Protein AF-A0ABD0VI78-F1 (afdb_monomer_lite)

Secondary structure (DSSP, 8-state):
---SHHHHHHHTTS-TTSHHHHHHHHHHHHHHHTT-HHHHHHHHHHHHHHHTTTT-HHHHHHHHHHHHHHHHHTT-HHHHHHHHHHHHHS-TTSS-HHHHHHHHTT-----TT--HHHHHHHHHHHHHHHHHS------BTTTB-TTSPBPHHHHHHHHHHHHHHHHHHHHHHHHHTSPPPEEEEETTTEEEEE-SSSEEEEEE-HHHHHHHS---EEEEEE-GGGTTSTTEEPPTT--TT-SEEE-

Structure (mmCIF, N/CA/C/O backbone):
data_AF-A0ABD0VI78-F1
#
_entry.id   AF-A0ABD0VI78-F1
#
loop_
_atom_site.group_PDB
_atom_site.id
_atom_site.type_symbol
_atom_site.label_atom_id
_atom_site.label_alt_id
_atom_site.label_comp_id
_atom_site.label_asym_id
_atom_site.label_entity_id
_atom_site.label_seq_id
_atom_site.pdbx_PDB_ins_code
_atom_site.Cartn_x
_atom_site.Cartn_y
_atom_site.Cartn_z
_atom_site.occupancy
_atom_site.B_iso_or_equiv
_atom_site.auth_seq_id
_atom_site.auth_comp_id
_atom_site.auth_asym_id
_atom_site.auth_atom_id
_atom_site.pdbx_PDB_model_num
ATOM 1 N N . MET A 1 1 ? 31.506 30.808 -16.338 1.00 35.75 1 MET A N 1
ATOM 2 C CA . MET A 1 1 ? 30.096 30.484 -16.042 1.00 35.75 1 MET A CA 1
ATOM 3 C C . MET A 1 1 ? 29.467 30.027 -17.357 1.00 35.75 1 MET A C 1
ATOM 5 O O . MET A 1 1 ? 28.905 30.838 -18.074 1.00 35.75 1 MET A O 1
ATOM 9 N N . GLU A 1 2 ? 29.681 28.761 -17.732 1.00 34.34 2 GLU A N 1
ATOM 10 C CA . GLU A 1 2 ? 29.154 28.133 -18.963 1.00 34.34 2 GLU A CA 1
ATOM 11 C C . GLU A 1 2 ? 27.686 27.721 -18.766 1.00 34.34 2 GLU A C 1
ATOM 13 O O . GLU A 1 2 ? 27.347 26.545 -18.746 1.00 34.34 2 GLU A O 1
ATOM 18 N N . LEU A 1 3 ? 26.818 28.697 -18.510 1.00 45.72 3 LEU A N 1
ATOM 19 C CA . LEU A 1 3 ? 25.402 28.478 -18.185 1.00 45.72 3 LEU A CA 1
ATOM 20 C C . LEU A 1 3 ? 24.455 28.954 -19.298 1.00 45.72 3 LEU A C 1
ATOM 22 O O . LEU A 1 3 ? 23.293 29.209 -19.031 1.00 45.72 3 LEU A O 1
ATOM 26 N N . MET A 1 4 ? 24.936 29.151 -20.530 1.00 45.09 4 MET A N 1
ATOM 27 C CA . MET A 1 4 ? 24.161 29.910 -21.528 1.00 45.09 4 MET A CA 1
ATOM 28 C C . MET A 1 4 ? 23.959 29.247 -22.892 1.00 45.09 4 MET A C 1
ATOM 30 O O . MET A 1 4 ? 22.988 29.603 -23.546 1.00 45.09 4 MET A O 1
ATOM 34 N N . ASN A 1 5 ? 24.772 28.284 -23.338 1.00 45.50 5 ASN A N 1
ATOM 35 C CA . ASN A 1 5 ? 24.610 27.792 -24.717 1.00 45.50 5 ASN A CA 1
ATOM 36 C C . ASN A 1 5 ? 23.491 26.745 -24.850 1.00 45.50 5 ASN A C 1
ATOM 38 O O . ASN A 1 5 ? 22.569 26.949 -25.632 1.00 45.50 5 ASN A O 1
ATOM 42 N N . GLY A 1 6 ? 23.486 25.692 -24.024 1.00 44.59 6 GLY A N 1
ATOM 43 C CA . GLY A 1 6 ? 22.439 24.656 -24.091 1.00 44.59 6 GLY A CA 1
ATOM 44 C C . GLY A 1 6 ? 21.051 25.141 -23.648 1.00 44.59 6 GLY A C 1
ATOM 45 O O . GLY A 1 6 ? 20.038 24.725 -24.217 1.00 44.59 6 GLY A O 1
ATOM 46 N N . ALA A 1 7 ? 21.008 26.063 -22.675 1.00 45.00 7 ALA A N 1
ATOM 47 C CA . ALA A 1 7 ? 19.791 26.725 -22.206 1.00 45.00 7 ALA A CA 1
ATOM 48 C C . ALA A 1 7 ? 19.142 27.531 -23.325 1.00 45.00 7 ALA A C 1
ATOM 50 O O . ALA A 1 7 ? 17.973 27.334 -23.632 1.00 45.00 7 ALA A O 1
ATOM 51 N N . ALA A 1 8 ? 19.917 28.425 -23.948 1.00 45.03 8 ALA A N 1
ATOM 52 C CA . ALA A 1 8 ? 19.424 29.343 -24.962 1.00 45.03 8 ALA A CA 1
ATOM 53 C C . ALA A 1 8 ? 18.984 28.602 -26.230 1.00 45.03 8 ALA A C 1
ATOM 55 O O . ALA A 1 8 ? 17.942 28.931 -26.796 1.00 45.03 8 ALA A O 1
ATOM 56 N N . GLU A 1 9 ? 19.721 27.565 -26.640 1.00 46.88 9 GLU A N 1
ATOM 57 C CA . GLU A 1 9 ? 19.388 26.761 -27.822 1.00 46.88 9 GLU A CA 1
ATOM 58 C C . GLU A 1 9 ? 18.057 26.007 -27.661 1.00 46.88 9 GLU A C 1
ATOM 60 O O . GLU A 1 9 ? 17.249 25.979 -28.592 1.00 46.88 9 GLU A O 1
ATOM 65 N N . ASN A 1 10 ? 17.768 25.477 -26.465 1.00 47.19 10 ASN A N 1
ATOM 66 C CA . ASN A 1 10 ? 16.511 24.774 -26.181 1.00 47.19 10 ASN A CA 1
ATOM 67 C C . ASN A 1 10 ? 15.362 25.705 -25.760 1.00 47.19 10 ASN A C 1
ATOM 69 O O . ASN A 1 10 ? 14.193 25.390 -25.996 1.00 47.19 10 ASN A O 1
ATOM 73 N N . TYR A 1 11 ? 15.669 26.869 -25.178 1.00 47.94 11 TYR A N 1
ATOM 74 C CA . TYR A 1 11 ? 14.687 27.869 -24.745 1.00 47.94 11 TYR A CA 1
ATOM 75 C C . TYR A 1 11 ? 13.808 28.331 -25.913 1.00 47.94 11 TYR A C 1
ATOM 77 O O . TYR A 1 11 ? 12.585 28.372 -25.791 1.00 47.94 11 TYR A O 1
ATOM 85 N N . HIS A 1 12 ? 14.413 28.589 -27.077 1.00 46.72 12 HIS A N 1
ATOM 86 C CA . HIS A 1 12 ? 13.703 29.078 -28.262 1.00 46.72 12 HIS A CA 1
ATOM 87 C C . HIS A 1 12 ? 12.823 28.028 -28.957 1.00 46.72 12 HIS A C 1
ATOM 89 O O . HIS A 1 12 ? 11.900 28.396 -29.683 1.00 46.72 12 HIS A O 1
ATOM 95 N N . GLN A 1 13 ? 13.068 26.736 -28.726 1.00 48.28 13 GLN A N 1
ATOM 96 C CA . GLN A 1 13 ? 12.269 25.642 -29.293 1.00 48.28 13 GLN A CA 1
ATOM 97 C C . GLN A 1 13 ? 11.158 25.154 -28.348 1.00 48.28 13 GLN A C 1
ATOM 99 O O . GLN A 1 13 ? 10.304 24.355 -28.742 1.00 48.28 13 GLN A O 1
ATOM 104 N N . SER A 1 14 ? 11.132 25.635 -27.101 1.00 49.81 14 SER A N 1
ATOM 105 C CA . SER A 1 14 ? 10.185 25.176 -26.088 1.00 49.81 14 SER A CA 1
ATOM 106 C C . SER A 1 14 ? 8.881 25.986 -26.120 1.00 49.81 14 SER A C 1
ATOM 108 O O . SER A 1 14 ? 8.869 27.215 -26.077 1.00 49.81 14 SER A O 1
ATOM 110 N N . TRP A 1 15 ? 7.736 25.303 -26.194 1.00 48.09 15 TRP A N 1
ATOM 111 C CA . TRP A 1 15 ? 6.427 25.949 -26.074 1.00 48.09 15 TRP A CA 1
ATOM 112 C C . TRP A 1 15 ? 6.267 26.514 -24.652 1.00 48.09 15 TRP A C 1
ATOM 114 O O . TRP A 1 15 ? 6.567 25.821 -23.687 1.00 48.09 15 TRP A O 1
ATOM 124 N N . TRP A 1 16 ? 5.749 27.739 -24.530 1.00 46.47 16 TRP A N 1
ATOM 125 C CA . TRP A 1 16 ? 5.529 28.603 -23.350 1.00 46.47 16 TRP A CA 1
ATOM 126 C C . TRP A 1 16 ? 5.324 27.934 -21.971 1.00 46.47 16 TRP A C 1
ATOM 128 O O . TRP A 1 16 ? 5.701 28.515 -20.956 1.00 46.47 16 TRP A O 1
ATOM 138 N N . LYS A 1 17 ? 4.775 26.714 -21.912 1.00 51.66 17 LYS A N 1
ATOM 139 C CA . LYS A 1 17 ? 4.623 25.889 -20.699 1.00 51.66 17 LYS A CA 1
ATOM 140 C C . LYS A 1 17 ? 5.923 25.221 -20.197 1.00 51.66 17 LYS A C 1
ATOM 142 O O . LYS A 1 17 ? 5.896 24.627 -19.126 1.00 51.66 17 LYS A O 1
ATOM 147 N N . ARG A 1 18 ? 7.039 25.293 -20.937 1.00 57.44 18 ARG A N 1
ATOM 148 C CA . ARG A 1 18 ? 8.260 24.488 -20.699 1.00 57.44 18 ARG A CA 1
ATOM 149 C C . ARG A 1 18 ? 9.473 25.264 -20.164 1.00 57.44 18 ARG A C 1
ATOM 151 O O . ARG A 1 18 ? 10.417 24.643 -19.685 1.00 57.44 18 ARG A O 1
ATOM 158 N N . HIS A 1 19 ? 9.417 26.599 -20.126 1.00 57.84 19 HIS A N 1
ATOM 159 C CA . HIS A 1 19 ? 10.511 27.449 -19.624 1.00 57.84 19 HIS A CA 1
ATOM 160 C C . HIS A 1 19 ? 10.894 27.171 -18.164 1.00 57.84 19 HIS A C 1
ATOM 162 O O . HIS A 1 19 ? 12.073 27.157 -17.825 1.00 57.84 19 HIS A O 1
ATOM 168 N N . GLY A 1 20 ? 9.906 26.910 -17.301 1.00 60.78 20 GLY A N 1
ATOM 169 C CA . GLY A 1 20 ? 10.164 26.591 -15.894 1.00 60.78 20 GLY A CA 1
ATOM 170 C C . GLY A 1 20 ? 10.985 25.314 -15.708 1.00 60.78 20 GLY A C 1
ATOM 171 O O . GLY A 1 20 ? 11.711 25.203 -14.732 1.00 60.78 20 GLY A O 1
ATOM 172 N N . VAL A 1 21 ? 10.921 24.383 -16.663 1.00 62.00 21 VAL A N 1
ATOM 173 C CA . VAL A 1 21 ? 11.526 23.053 -16.534 1.00 62.00 21 VAL A CA 1
ATOM 174 C C . VAL A 1 21 ? 12.980 23.030 -16.986 1.00 62.00 21 VAL A C 1
ATOM 176 O O . VAL A 1 21 ? 13.790 22.345 -16.370 1.00 62.00 21 VAL A O 1
ATOM 179 N N . VAL A 1 22 ? 13.326 23.815 -18.013 1.00 64.88 22 VAL A N 1
ATOM 180 C CA . VAL A 1 22 ? 14.733 24.080 -18.362 1.00 64.88 22 VAL A CA 1
ATOM 181 C C . VAL A 1 22 ? 15.432 24.708 -17.155 1.00 64.88 22 VAL A C 1
ATOM 183 O O . VAL A 1 22 ? 16.481 24.233 -16.736 1.00 64.88 22 VAL A O 1
ATOM 186 N N . LEU A 1 23 ? 14.778 25.682 -16.512 1.00 69.25 23 LEU A N 1
ATOM 187 C CA . LEU A 1 23 ? 15.283 26.307 -15.289 1.00 69.25 23 LEU A CA 1
ATOM 188 C C . LEU A 1 23 ? 15.416 25.306 -14.130 1.00 69.25 23 LEU A C 1
ATOM 190 O O . LEU A 1 23 ? 16.455 25.285 -13.480 1.00 69.25 23 LEU A O 1
ATOM 194 N N . ASP A 1 24 ? 14.415 24.456 -13.874 1.00 75.19 24 ASP A N 1
ATOM 195 C CA . ASP A 1 24 ? 14.506 23.429 -12.822 1.00 75.19 24 ASP A CA 1
ATOM 196 C C . ASP A 1 24 ? 15.651 22.427 -13.096 1.00 75.19 24 ASP A C 1
ATOM 198 O O . ASP A 1 24 ? 16.373 22.042 -12.175 1.00 75.19 24 ASP A O 1
ATOM 202 N N . GLY A 1 25 ? 15.860 22.028 -14.356 1.00 72.88 25 GLY A N 1
ATOM 203 C CA . GLY A 1 25 ? 16.971 21.158 -14.754 1.00 72.88 25 GLY A CA 1
ATOM 204 C C . GLY A 1 25 ? 18.339 21.796 -14.500 1.00 72.88 25 GLY A C 1
ATOM 205 O O . GLY A 1 25 ? 19.229 21.166 -13.930 1.00 72.88 25 GLY A O 1
ATOM 206 N N . GLU A 1 26 ? 18.498 23.073 -14.834 1.00 73.69 26 GLU A N 1
ATOM 207 C CA . GLU A 1 26 ? 19.744 23.812 -14.610 1.00 73.69 26 GLU A CA 1
ATOM 208 C C . GLU A 1 26 ? 20.013 24.108 -13.138 1.00 73.69 26 GLU A C 1
ATOM 210 O O . GLU A 1 26 ? 21.148 23.974 -12.673 1.00 73.69 26 GLU A O 1
ATOM 215 N N . ILE A 1 27 ? 18.967 24.464 -12.386 1.00 78.62 27 ILE A N 1
ATOM 216 C CA . ILE A 1 27 ? 19.039 24.602 -10.930 1.00 78.62 27 ILE A CA 1
ATOM 217 C C . ILE A 1 27 ? 19.523 23.283 -10.333 1.00 78.62 27 ILE A C 1
ATOM 219 O O . ILE A 1 27 ? 20.437 23.296 -9.509 1.00 78.62 27 ILE A O 1
ATOM 223 N N . GLY A 1 28 ? 18.974 22.153 -10.788 1.00 79.62 28 GLY A N 1
ATOM 224 C CA . GLY A 1 28 ? 19.442 20.823 -10.410 1.00 79.62 28 GLY A CA 1
ATOM 225 C C . GLY A 1 28 ? 20.930 20.628 -10.709 1.00 79.62 28 GLY A C 1
ATOM 226 O O . GLY A 1 28 ? 21.700 20.316 -9.801 1.00 79.62 28 GLY A O 1
ATOM 227 N N . ALA A 1 29 ? 21.368 20.892 -11.941 1.00 79.94 29 ALA A N 1
ATOM 228 C CA . ALA A 1 29 ? 22.760 20.713 -12.358 1.00 79.94 29 ALA A CA 1
ATOM 229 C C . ALA A 1 29 ? 23.747 21.586 -11.563 1.00 79.94 29 ALA A C 1
ATOM 231 O O . ALA A 1 29 ? 24.855 21.149 -11.234 1.00 79.94 29 ALA A O 1
ATOM 232 N N . LEU A 1 30 ? 23.349 22.810 -11.209 1.00 81.25 30 LEU A N 1
ATOM 233 C CA . LEU A 1 30 ? 24.130 23.691 -10.341 1.00 81.25 30 LEU A CA 1
ATOM 234 C C . LEU A 1 30 ? 24.161 23.184 -8.901 1.00 81.25 30 LEU A C 1
ATOM 236 O O . LEU A 1 30 ? 25.228 23.129 -8.289 1.00 81.25 30 LEU A O 1
ATOM 240 N N . CYS A 1 31 ? 23.014 22.781 -8.360 1.00 81.62 31 CYS A N 1
ATOM 241 C CA . CYS A 1 31 ? 22.907 22.285 -6.993 1.00 81.62 31 CYS A CA 1
ATOM 242 C C . CYS A 1 31 ? 23.741 21.019 -6.770 1.00 81.62 31 CYS A C 1
ATOM 244 O O . CYS A 1 31 ? 24.376 20.912 -5.721 1.00 81.62 31 CYS A O 1
ATOM 246 N N . VAL A 1 32 ? 23.833 20.125 -7.765 1.00 79.94 32 VAL A N 1
ATOM 247 C CA . VAL A 1 32 ? 24.742 18.964 -7.732 1.00 79.94 32 VAL A CA 1
ATOM 248 C C . VAL A 1 32 ? 26.187 19.412 -7.539 1.00 79.94 32 VAL A C 1
ATOM 250 O O . VAL A 1 32 ? 26.872 18.904 -6.653 1.00 79.94 32 VAL A O 1
ATOM 253 N N . LYS A 1 33 ? 26.651 20.395 -8.323 1.00 81.75 33 LYS A N 1
ATOM 254 C CA . LYS A 1 33 ? 28.028 20.918 -8.232 1.00 81.75 33 LYS A CA 1
ATOM 255 C C . LYS A 1 33 ? 28.326 21.556 -6.874 1.00 81.75 33 LYS A C 1
ATOM 257 O O . LYS A 1 33 ? 29.469 21.537 -6.429 1.00 81.75 33 LYS A O 1
ATOM 262 N N . HIS A 1 34 ? 27.305 22.098 -6.215 1.00 85.00 34 HIS A N 1
ATOM 263 C CA . HIS A 1 34 ? 27.404 22.697 -4.885 1.00 85.00 34 HIS A CA 1
ATOM 264 C C . HIS A 1 34 ? 27.111 21.719 -3.732 1.00 85.00 34 HIS A C 1
ATOM 266 O O . HIS A 1 34 ? 27.117 22.135 -2.575 1.00 85.00 34 HIS A O 1
ATOM 272 N N . GLY A 1 35 ? 26.858 20.436 -4.015 1.00 84.94 35 GLY A N 1
ATOM 273 C CA . GLY A 1 35 ? 26.564 19.420 -3.000 1.00 84.94 35 GLY A CA 1
ATOM 274 C C . GLY A 1 35 ? 25.197 19.572 -2.319 1.00 84.94 35 GLY A C 1
ATOM 275 O O . GLY A 1 35 ? 24.967 18.977 -1.268 1.00 84.94 35 GLY A O 1
ATOM 276 N N . ASN A 1 36 ? 24.276 20.355 -2.889 1.00 89.00 36 ASN A N 1
ATOM 277 C CA . ASN A 1 36 ? 22.918 20.510 -2.370 1.00 89.00 36 ASN A CA 1
ATOM 278 C C . ASN A 1 36 ? 21.994 19.430 -2.958 1.00 89.00 36 ASN A C 1
ATOM 280 O O . ASN A 1 36 ? 21.231 19.662 -3.902 1.00 89.00 36 ASN A O 1
ATOM 284 N N . TYR A 1 37 ? 22.100 18.220 -2.407 1.00 89.12 37 TYR A N 1
ATOM 285 C CA . TYR A 1 37 ? 21.402 17.036 -2.916 1.00 89.12 37 TYR A CA 1
ATOM 286 C C . TYR A 1 37 ? 19.878 17.091 -2.728 1.00 89.12 37 TYR A C 1
ATOM 288 O O . TYR A 1 37 ? 19.153 16.588 -3.581 1.00 89.12 37 TYR A O 1
ATOM 296 N N . ASP A 1 38 ? 19.377 17.739 -1.670 1.00 88.88 38 ASP A N 1
ATOM 297 C CA . ASP A 1 38 ? 17.932 17.893 -1.418 1.00 88.88 38 ASP A CA 1
ATOM 298 C C . ASP A 1 38 ? 17.261 18.767 -2.486 1.00 88.88 38 ASP A C 1
ATOM 300 O O . ASP A 1 38 ? 16.274 18.364 -3.108 1.00 88.88 38 ASP A O 1
ATOM 304 N N . LEU A 1 39 ? 17.836 19.942 -2.763 1.00 86.06 39 LEU A N 1
ATOM 305 C CA . LEU A 1 39 ? 17.301 20.844 -3.782 1.00 86.06 39 LEU A CA 1
ATOM 306 C C . LEU A 1 39 ? 17.438 20.249 -5.188 1.00 86.06 39 LEU A C 1
ATOM 308 O O . LEU A 1 39 ? 16.533 20.394 -6.014 1.00 86.06 39 LEU A O 1
ATOM 312 N N . THR A 1 40 ? 18.529 19.521 -5.436 1.00 86.44 40 THR A N 1
ATOM 313 C CA . THR A 1 40 ? 18.711 18.758 -6.674 1.00 86.44 40 THR A CA 1
ATOM 314 C C . THR A 1 40 ? 17.601 17.726 -6.849 1.00 86.44 40 THR A C 1
ATOM 316 O O . THR A 1 40 ? 16.941 17.710 -7.886 1.00 86.44 40 THR A O 1
ATOM 319 N N . ALA A 1 41 ? 17.370 16.880 -5.839 1.00 88.69 41 ALA A N 1
ATOM 320 C CA . ALA A 1 41 ? 16.384 15.810 -5.914 1.00 88.69 41 ALA A CA 1
ATOM 321 C C . ALA A 1 41 ? 14.978 16.363 -6.175 1.00 88.69 41 ALA A C 1
ATOM 323 O O . ALA A 1 41 ? 14.263 15.841 -7.029 1.00 88.69 41 ALA A O 1
ATOM 324 N N . LYS A 1 42 ? 14.600 17.463 -5.514 1.00 88.62 42 LYS A N 1
ATOM 325 C CA . LYS A 1 42 ? 13.319 18.149 -5.750 1.00 88.62 42 LYS A CA 1
ATOM 326 C C . LYS A 1 42 ? 13.195 18.664 -7.183 1.00 88.62 42 LYS A C 1
ATOM 328 O O . LYS A 1 42 ? 12.182 18.412 -7.835 1.00 88.62 42 LYS A O 1
ATOM 333 N N . SER A 1 43 ? 14.228 19.345 -7.674 1.00 86.19 43 SER A N 1
ATOM 334 C CA . SER A 1 43 ? 14.228 19.937 -9.015 1.00 86.19 43 SER A CA 1
ATOM 335 C C . SER A 1 43 ? 14.155 18.854 -10.094 1.00 86.19 43 SER A C 1
ATOM 337 O O . SER A 1 43 ? 13.269 18.880 -10.943 1.00 86.19 43 SER A O 1
ATOM 339 N N . TYR A 1 44 ? 14.995 17.822 -10.004 1.00 87.81 44 TYR A N 1
ATOM 340 C CA . TYR A 1 44 ? 14.993 16.713 -10.957 1.00 87.81 44 TYR A CA 1
ATOM 341 C C . TYR A 1 44 ? 13.749 15.830 -10.876 1.00 87.81 44 TYR A C 1
ATOM 343 O O . TYR A 1 44 ? 13.252 15.402 -11.913 1.00 87.81 44 TYR A O 1
ATOM 351 N N . THR A 1 45 ? 13.172 15.622 -9.690 1.00 87.06 45 THR A N 1
ATOM 352 C CA . THR A 1 45 ? 11.880 14.924 -9.566 1.00 87.06 45 THR A CA 1
ATOM 353 C C . THR A 1 45 ? 10.790 15.660 -10.341 1.00 87.06 45 THR A C 1
ATOM 355 O O . THR A 1 45 ? 9.993 15.032 -11.037 1.00 87.06 45 THR A O 1
ATOM 358 N N . LYS A 1 46 ? 10.772 16.997 -10.270 1.00 84.00 46 LYS A N 1
ATOM 359 C CA . LYS A 1 46 ? 9.824 17.827 -11.018 1.00 84.00 46 LYS A CA 1
ATOM 360 C C . LYS A 1 46 ? 10.041 17.720 -12.530 1.00 84.00 46 LYS A C 1
ATOM 362 O O . LYS A 1 46 ? 9.065 17.561 -13.259 1.00 84.00 46 LYS A O 1
ATOM 367 N N . VAL A 1 47 ? 11.295 17.737 -12.988 1.00 81.75 47 VAL A N 1
ATOM 368 C CA . VAL A 1 47 ? 11.639 17.519 -14.405 1.00 81.75 47 VAL A CA 1
ATOM 369 C C . VAL A 1 47 ? 11.142 16.145 -14.878 1.00 81.75 47 VAL A C 1
ATOM 371 O O . VAL A 1 47 ? 10.423 16.063 -15.873 1.00 81.75 47 VAL A O 1
ATOM 374 N N . CYS A 1 48 ? 11.436 15.074 -14.133 1.00 82.62 48 CYS A N 1
ATOM 375 C CA . CYS A 1 48 ? 11.008 13.716 -14.477 1.00 82.62 48 CYS A CA 1
ATOM 376 C C . CYS A 1 48 ? 9.481 13.561 -14.490 1.00 82.62 48 CYS A C 1
ATOM 378 O O . CYS A 1 48 ? 8.936 12.953 -15.408 1.00 82.62 48 CYS A O 1
ATOM 380 N N . ALA A 1 49 ? 8.777 14.127 -13.504 1.00 80.44 49 ALA A N 1
ATOM 381 C CA . ALA A 1 49 ? 7.319 14.041 -13.410 1.00 80.44 49 ALA A CA 1
ATOM 382 C C . ALA A 1 49 ? 6.606 14.698 -14.603 1.00 80.44 49 ALA A C 1
ATOM 384 O O . ALA A 1 49 ? 5.558 14.218 -15.030 1.00 80.44 49 ALA A O 1
ATOM 385 N N . LEU A 1 50 ? 7.175 15.774 -15.152 1.00 75.44 50 LEU A N 1
ATOM 386 C CA . LEU A 1 50 ? 6.611 16.469 -16.308 1.00 75.44 50 LEU A CA 1
ATOM 387 C C . LEU A 1 50 ? 6.859 15.718 -17.621 1.00 75.44 50 LEU A C 1
ATOM 389 O O . LEU A 1 50 ? 5.982 15.694 -18.479 1.00 75.44 50 LEU A O 1
ATOM 393 N N . TYR A 1 51 ? 8.021 15.079 -17.774 1.00 70.06 51 TYR A N 1
ATOM 394 C CA . TYR A 1 51 ? 8.451 14.532 -19.064 1.00 70.06 51 TYR A CA 1
ATOM 395 C C . TYR A 1 51 ? 8.324 13.014 -19.221 1.00 70.06 51 TYR A C 1
ATOM 397 O O . TYR A 1 51 ? 8.331 12.527 -20.354 1.00 70.06 51 TYR A O 1
ATOM 405 N N . ALA A 1 52 ? 8.114 12.260 -18.136 1.00 65.75 52 ALA A N 1
ATOM 406 C CA . ALA A 1 52 ? 7.891 10.813 -18.205 1.00 65.75 52 ALA A CA 1
ATOM 407 C C . ALA A 1 52 ? 6.664 10.423 -19.057 1.00 65.75 52 ALA A C 1
ATOM 409 O O . ALA A 1 52 ? 6.646 9.344 -19.642 1.00 65.75 52 ALA A O 1
ATOM 410 N N . GLY A 1 53 ? 5.654 11.295 -19.159 1.00 63.53 53 GLY A N 1
ATOM 411 C CA . GLY A 1 53 ? 4.451 11.060 -19.970 1.00 63.53 53 GLY A CA 1
ATOM 412 C C . GLY A 1 53 ? 4.548 11.512 -21.432 1.00 63.53 53 GLY A C 1
ATOM 413 O O . GLY A 1 53 ? 3.687 11.153 -22.228 1.00 63.53 53 GLY A O 1
ATOM 414 N N . GLU A 1 54 ? 5.571 12.293 -21.793 1.00 66.81 54 GLU A N 1
ATOM 415 C CA . GLU A 1 54 ? 5.695 12.923 -23.118 1.00 66.81 54 GLU A CA 1
ATOM 416 C C 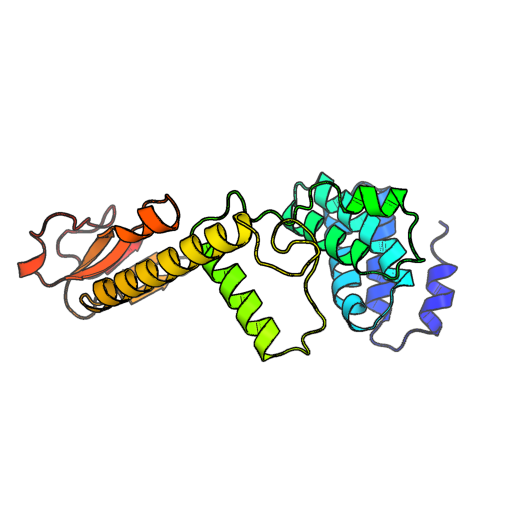. GLU A 1 54 ? 6.777 12.273 -24.007 1.00 66.81 54 GLU A C 1
ATOM 418 O O . GLU A 1 54 ? 7.008 12.733 -25.121 1.00 66.81 54 GLU A O 1
ATOM 423 N N . GLY A 1 55 ? 7.432 11.199 -23.545 1.00 63.34 55 GLY A N 1
ATOM 424 C CA . GLY A 1 55 ? 8.380 10.424 -24.359 1.00 63.34 55 GLY A CA 1
ATOM 425 C C . GLY A 1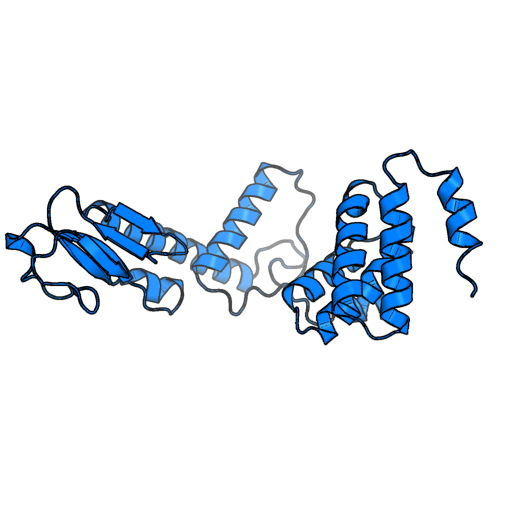 55 ? 9.764 11.059 -24.542 1.00 63.34 55 GLY A C 1
ATOM 426 O O . GLY A 1 55 ? 10.492 10.671 -25.451 1.00 63.34 55 GLY A O 1
ATOM 427 N N . TRP A 1 56 ? 10.156 12.006 -23.685 1.00 73.94 56 TRP A N 1
ATOM 428 C CA . TRP A 1 56 ? 11.458 12.691 -23.742 1.00 73.94 56 TRP A CA 1
ATOM 429 C C . TRP A 1 56 ? 12.577 11.850 -23.135 1.00 73.94 56 TRP A C 1
ATOM 431 O O . TRP A 1 56 ? 13.129 12.175 -22.082 1.00 73.94 56 TRP A O 1
ATOM 441 N N . GLN A 1 57 ? 12.894 10.737 -23.785 1.00 73.56 57 GLN A N 1
ATOM 442 C CA . GLN A 1 57 ? 13.868 9.796 -23.252 1.00 73.56 57 GLN A CA 1
ATOM 443 C C . GLN A 1 57 ? 15.266 10.414 -23.114 1.00 73.56 57 GLN A C 1
ATOM 445 O O . GLN A 1 57 ? 15.887 10.222 -22.075 1.00 73.56 57 GLN A O 1
ATOM 450 N N . ASP A 1 58 ? 15.712 11.232 -24.073 1.00 72.00 58 ASP A N 1
ATOM 451 C CA . ASP A 1 58 ? 17.044 11.862 -24.046 1.00 72.00 58 ASP A CA 1
ATOM 452 C C . ASP A 1 58 ? 17.258 12.747 -22.808 1.00 72.00 58 ASP A C 1
ATOM 454 O O . ASP A 1 58 ? 18.277 12.651 -22.131 1.00 72.00 58 ASP A O 1
ATOM 458 N N . LEU A 1 59 ? 16.256 13.549 -22.435 1.00 74.50 59 LEU A N 1
ATOM 459 C CA . LEU A 1 59 ? 16.330 14.381 -21.231 1.00 74.50 59 LEU A CA 1
ATOM 460 C C . LEU A 1 59 ? 16.307 13.531 -19.952 1.00 74.50 59 LEU A C 1
ATOM 462 O O . LEU A 1 59 ? 17.007 13.817 -18.981 1.00 74.50 59 LEU A O 1
ATOM 466 N N . LEU A 1 60 ? 15.498 12.469 -19.935 1.00 80.19 60 LEU A N 1
ATOM 467 C CA . LEU A 1 60 ? 15.426 11.558 -18.793 1.00 80.19 60 LEU A CA 1
ATOM 468 C C . LEU A 1 60 ? 16.752 10.815 -18.577 1.00 80.19 60 LEU A C 1
ATOM 470 O O . LEU A 1 60 ? 17.120 10.586 -17.424 1.00 80.19 60 LEU A O 1
ATOM 474 N N . VAL A 1 61 ? 17.488 10.496 -19.648 1.00 81.31 61 VAL A N 1
ATOM 475 C CA . VAL A 1 61 ? 18.828 9.886 -19.581 1.00 81.31 61 VAL A CA 1
ATOM 476 C C . VAL A 1 61 ? 19.822 10.781 -18.840 1.00 81.31 61 VAL A C 1
ATOM 478 O O . VAL A 1 61 ? 20.640 10.273 -18.076 1.00 81.31 61 VAL A O 1
ATOM 481 N N . GLU A 1 62 ? 19.736 12.101 -19.002 1.00 80.94 62 GLU A N 1
ATOM 482 C CA . GLU A 1 62 ? 20.635 13.046 -18.328 1.00 80.94 62 GLU A CA 1
ATOM 483 C C . GLU A 1 62 ? 20.257 13.283 -16.855 1.00 80.94 62 GLU A C 1
ATOM 485 O O . GLU A 1 62 ? 21.116 13.473 -15.986 1.00 80.94 62 GLU A O 1
ATOM 490 N N . VAL A 1 63 ? 18.958 13.265 -16.553 1.00 85.69 63 VAL A N 1
ATOM 491 C CA . VAL A 1 63 ? 18.426 13.689 -15.251 1.00 85.69 63 VAL A CA 1
ATOM 492 C C . VAL A 1 63 ? 18.315 12.533 -14.254 1.00 85.69 63 VAL A C 1
ATOM 494 O O . VAL A 1 63 ? 18.725 12.669 -13.096 1.00 85.69 63 VAL A O 1
ATOM 497 N N . LEU A 1 64 ? 17.779 11.385 -14.679 1.00 87.88 64 LEU A N 1
ATOM 498 C CA . LEU A 1 64 ? 17.470 10.264 -13.788 1.00 87.88 64 LEU A CA 1
ATOM 499 C C . LEU A 1 64 ? 18.689 9.687 -13.047 1.00 87.88 64 LEU A C 1
ATOM 501 O O . LEU A 1 64 ? 18.546 9.405 -11.853 1.00 87.88 64 LEU A O 1
ATOM 505 N N . PRO A 1 65 ? 19.886 9.533 -13.655 1.00 88.69 65 PRO A N 1
ATOM 506 C CA . PRO A 1 65 ? 21.049 9.022 -12.929 1.00 88.69 65 PRO A CA 1
ATOM 507 C C . PRO A 1 65 ? 21.455 9.943 -11.775 1.00 88.69 65 PRO A C 1
ATOM 509 O O . PRO A 1 65 ? 21.729 9.481 -10.667 1.00 88.69 65 PRO A O 1
ATOM 512 N N . ASN A 1 66 ? 21.430 11.258 -12.009 1.00 88.44 66 ASN A N 1
ATOM 513 C CA . ASN A 1 66 ? 21.765 12.246 -10.988 1.00 88.44 66 ASN A CA 1
ATOM 514 C C . ASN A 1 66 ? 20.715 12.278 -9.869 1.00 88.44 66 ASN A C 1
ATOM 516 O O . ASN A 1 66 ? 21.071 12.357 -8.691 1.00 88.44 66 ASN A O 1
ATOM 520 N N . LEU A 1 67 ? 19.431 12.163 -10.220 1.00 90.94 67 LEU A N 1
ATOM 521 C CA . LEU A 1 67 ? 18.346 12.036 -9.247 1.00 90.94 67 LEU A CA 1
ATOM 522 C C . LEU A 1 67 ? 18.520 10.789 -8.367 1.00 90.94 67 LEU A C 1
ATOM 524 O O . LEU A 1 67 ? 18.463 10.901 -7.143 1.00 90.94 67 LEU A O 1
ATOM 528 N N . ALA A 1 68 ? 18.802 9.632 -8.973 1.00 90.69 68 ALA A N 1
ATOM 529 C CA . ALA A 1 68 ? 19.015 8.379 -8.256 1.00 90.69 68 ALA A CA 1
ATOM 530 C C . ALA A 1 68 ? 20.191 8.480 -7.266 1.00 90.69 68 ALA A C 1
ATOM 532 O O . ALA A 1 68 ? 20.073 8.064 -6.112 1.00 90.69 68 ALA A O 1
ATOM 533 N N . VAL A 1 69 ? 21.310 9.091 -7.674 1.00 89.00 69 VAL A N 1
ATOM 534 C CA . VAL A 1 69 ? 22.455 9.340 -6.780 1.00 89.00 69 VAL A CA 1
ATOM 535 C C . VAL A 1 69 ? 22.055 10.234 -5.605 1.00 89.00 69 VAL A C 1
ATOM 537 O O . VAL A 1 69 ? 22.360 9.903 -4.459 1.00 89.00 69 VAL A O 1
ATOM 540 N N . CYS A 1 70 ? 21.334 11.328 -5.860 1.00 91.00 70 CYS A N 1
ATOM 541 C CA . CYS A 1 70 ? 20.879 12.230 -4.801 1.00 91.00 70 CYS A CA 1
ATOM 542 C C . CYS A 1 70 ? 19.952 11.519 -3.808 1.00 91.00 70 CYS A C 1
ATOM 544 O O . CYS A 1 70 ? 20.157 11.624 -2.603 1.00 91.00 70 CYS A O 1
ATOM 546 N N . GLN A 1 71 ? 18.978 10.747 -4.294 1.00 92.31 71 GLN A N 1
ATOM 547 C CA . GLN A 1 71 ? 18.057 9.980 -3.447 1.00 92.31 71 GLN A CA 1
ATOM 548 C C . GLN A 1 71 ? 18.796 8.949 -2.590 1.00 92.31 71 GLN A C 1
ATOM 550 O O . GLN A 1 71 ? 18.512 8.819 -1.401 1.00 92.31 71 GLN A O 1
ATOM 555 N N . LYS A 1 72 ? 19.810 8.279 -3.151 1.00 90.31 72 LYS A N 1
ATOM 556 C CA . LYS A 1 72 ? 20.662 7.350 -2.400 1.00 90.31 72 LYS A CA 1
ATOM 557 C C . LYS A 1 72 ? 21.440 8.057 -1.285 1.00 90.31 72 LYS A C 1
ATOM 559 O O . LYS A 1 72 ? 21.498 7.537 -0.175 1.00 90.31 72 LYS A O 1
ATOM 564 N N . ILE A 1 73 ? 21.990 9.246 -1.548 1.00 91.12 73 ILE A N 1
ATOM 565 C CA . ILE A 1 73 ? 22.689 10.067 -0.540 1.00 91.12 73 ILE A CA 1
ATOM 566 C C . ILE A 1 73 ? 21.729 10.536 0.561 1.00 91.12 73 ILE A C 1
ATOM 568 O O . ILE A 1 73 ? 22.087 10.528 1.736 1.00 91.12 73 ILE A O 1
ATOM 572 N N . LEU A 1 74 ? 20.503 10.908 0.193 1.00 92.81 74 LEU A N 1
ATOM 573 C CA . LEU A 1 74 ? 19.456 11.346 1.121 1.00 92.81 74 LEU A CA 1
ATOM 574 C C . LEU A 1 74 ? 18.790 10.190 1.884 1.00 92.81 74 LEU A C 1
ATOM 576 O O . LEU A 1 74 ? 17.892 10.434 2.688 1.00 92.81 74 LEU A O 1
ATOM 580 N N . ASN A 1 75 ? 19.217 8.944 1.650 1.00 91.69 75 ASN A N 1
ATOM 581 C CA . ASN A 1 75 ? 18.608 7.735 2.205 1.00 91.69 75 ASN A CA 1
ATOM 582 C C . ASN A 1 75 ? 17.111 7.579 1.842 1.00 91.69 75 ASN A C 1
ATOM 584 O O . ASN A 1 75 ? 16.344 6.944 2.566 1.00 91.69 75 ASN A O 1
ATOM 588 N N . ASP A 1 76 ? 16.696 8.139 0.702 1.00 91.12 76 ASP A N 1
ATOM 589 C CA . ASP A 1 76 ? 15.371 7.953 0.110 1.00 91.12 76 ASP A CA 1
ATOM 590 C C . ASP A 1 76 ? 15.376 6.711 -0.792 1.00 91.12 76 ASP A C 1
ATOM 592 O O . ASP A 1 76 ? 15.529 6.774 -2.015 1.00 91.12 76 ASP A O 1
ATOM 596 N N . GLN A 1 77 ? 15.233 5.542 -0.166 1.00 87.50 77 GLN A N 1
ATOM 597 C CA . GLN A 1 77 ? 15.260 4.263 -0.872 1.00 87.50 77 GLN A CA 1
ATOM 598 C C . GLN A 1 77 ? 14.079 4.103 -1.843 1.00 87.50 77 GLN A C 1
ATOM 600 O O . GLN A 1 77 ? 14.248 3.531 -2.918 1.00 87.50 77 GLN A O 1
ATOM 605 N N . ALA A 1 78 ? 12.892 4.607 -1.494 1.00 87.25 78 ALA A N 1
ATOM 606 C CA . ALA A 1 78 ? 11.716 4.513 -2.357 1.00 87.25 78 ALA A CA 1
ATOM 607 C C . ALA A 1 78 ? 11.896 5.353 -3.627 1.00 87.25 78 ALA A C 1
ATOM 609 O O . ALA A 1 78 ? 11.666 4.854 -4.731 1.00 87.25 78 ALA A O 1
ATOM 610 N N . GLY A 1 79 ? 12.372 6.593 -3.473 1.00 89.81 79 GLY A N 1
ATOM 611 C CA . GLY A 1 79 ? 12.724 7.454 -4.594 1.00 89.81 79 GLY A CA 1
ATOM 612 C C . GLY A 1 79 ? 13.793 6.822 -5.481 1.00 89.81 79 GLY A C 1
ATOM 613 O O . GLY A 1 79 ? 13.596 6.721 -6.691 1.00 89.81 79 GLY A O 1
ATOM 614 N N . TYR A 1 80 ? 14.876 6.317 -4.879 1.00 90.44 80 TYR A N 1
ATOM 615 C CA . TYR A 1 80 ? 15.970 5.665 -5.606 1.00 90.44 80 TYR A CA 1
ATOM 616 C C . TYR A 1 80 ? 15.485 4.495 -6.474 1.00 90.44 80 TYR A C 1
ATOM 618 O O . TYR A 1 80 ? 15.780 4.448 -7.669 1.00 90.44 80 TYR A O 1
ATOM 626 N N . LEU A 1 81 ? 14.696 3.576 -5.904 1.00 87.44 81 LEU A N 1
ATOM 627 C CA . LEU A 1 81 ? 14.176 2.419 -6.639 1.00 87.44 81 LEU A CA 1
ATOM 628 C C . LEU A 1 81 ? 13.222 2.839 -7.765 1.00 87.44 81 LEU A C 1
ATOM 630 O O . LEU A 1 81 ? 13.267 2.258 -8.849 1.00 87.44 81 LEU A O 1
ATOM 634 N N . SER A 1 82 ? 12.401 3.869 -7.541 1.00 88.25 82 SER A N 1
ATOM 635 C CA . SER A 1 82 ? 11.534 4.444 -8.576 1.00 88.25 82 SER A CA 1
ATOM 636 C C . SER A 1 82 ? 12.355 4.975 -9.757 1.00 88.25 82 SER A C 1
ATOM 638 O O . SER A 1 82 ? 12.064 4.647 -10.909 1.00 88.25 82 SER A O 1
ATOM 640 N N . SER A 1 83 ? 13.424 5.725 -9.480 1.00 90.19 83 SER A N 1
ATOM 641 C CA . SER A 1 83 ? 14.341 6.240 -10.504 1.00 90.19 83 SER A CA 1
ATOM 642 C C . SER A 1 83 ? 15.043 5.110 -11.268 1.00 90.19 83 SER A C 1
ATOM 644 O O . SER A 1 83 ? 15.128 5.161 -12.494 1.00 90.19 83 SER A O 1
ATOM 646 N N . CYS A 1 84 ? 15.480 4.047 -10.583 1.00 89.38 84 CYS A N 1
ATOM 647 C CA . CYS A 1 84 ? 16.060 2.860 -11.222 1.00 89.38 84 CYS A CA 1
ATOM 648 C C . CYS A 1 84 ? 15.078 2.154 -12.171 1.00 89.38 84 CYS A C 1
ATOM 650 O O . CYS A 1 84 ? 15.452 1.789 -13.285 1.00 89.38 84 CYS A O 1
ATOM 652 N N . VAL A 1 85 ? 13.815 1.981 -11.767 1.00 87.94 85 VAL A N 1
ATOM 653 C CA . VAL A 1 85 ? 12.781 1.381 -12.628 1.00 87.94 85 VAL A CA 1
ATOM 654 C C . VAL A 1 85 ? 12.528 2.248 -13.863 1.00 87.94 85 VAL A C 1
ATOM 656 O O . VAL A 1 85 ? 12.415 1.716 -14.968 1.00 87.94 85 VAL A O 1
ATOM 659 N N . GLN A 1 86 ? 12.489 3.574 -13.706 1.00 87.50 86 GLN A N 1
ATOM 660 C CA . GLN A 1 86 ? 12.355 4.498 -14.835 1.00 87.50 86 GLN A CA 1
ATOM 661 C C . GLN A 1 86 ? 13.544 4.397 -15.795 1.00 87.50 86 GLN A C 1
ATOM 663 O O . GLN A 1 86 ? 13.327 4.253 -16.994 1.00 87.50 86 GLN A O 1
ATOM 668 N N . LEU A 1 87 ? 14.780 4.373 -15.282 1.00 88.44 87 LEU A N 1
ATOM 669 C CA . LEU A 1 87 ? 15.997 4.192 -16.084 1.00 88.44 87 LEU A CA 1
ATOM 670 C C . LEU A 1 87 ? 15.971 2.899 -16.906 1.00 88.44 87 LEU A C 1
ATOM 672 O O . LEU A 1 87 ? 16.305 2.905 -18.088 1.00 88.44 87 LEU A O 1
ATOM 676 N N . LEU A 1 88 ? 15.541 1.792 -16.297 1.00 87.00 88 LEU A N 1
ATOM 677 C CA . LEU A 1 88 ? 15.432 0.498 -16.976 1.00 87.00 88 LEU A CA 1
ATOM 678 C C . LEU A 1 88 ? 14.306 0.453 -18.018 1.00 87.00 88 LEU A C 1
ATOM 680 O O . LEU A 1 88 ? 14.370 -0.369 -18.933 1.00 87.00 88 LEU A O 1
ATOM 684 N N . SER A 1 89 ? 13.309 1.331 -17.887 1.00 86.50 89 SER A N 1
ATOM 685 C CA . SER A 1 89 ? 12.175 1.445 -18.810 1.00 86.50 89 SER A CA 1
ATOM 686 C C . SER A 1 89 ? 12.479 2.296 -20.051 1.00 86.50 89 SER A C 1
ATOM 688 O O . SER A 1 89 ? 11.688 2.278 -20.990 1.00 86.50 89 SER A O 1
ATOM 690 N N . LEU A 1 90 ? 13.595 3.036 -20.067 1.00 85.12 90 LEU A N 1
ATOM 691 C CA . LEU A 1 90 ? 14.061 3.783 -21.241 1.00 85.12 90 LEU A CA 1
ATOM 692 C C . LEU A 1 90 ? 14.579 2.837 -22.339 1.00 85.12 90 LEU A C 1
ATOM 694 O O . LEU A 1 90 ? 14.955 1.693 -22.054 1.00 85.12 90 LEU A O 1
ATOM 698 N N . ASP A 1 91 ? 14.646 3.319 -23.585 1.00 80.31 91 ASP A N 1
ATOM 699 C CA . ASP A 1 91 ? 15.036 2.509 -24.743 1.00 80.31 91 ASP A CA 1
ATOM 700 C C . ASP A 1 91 ? 16.383 1.796 -24.552 1.00 80.31 91 ASP A C 1
ATOM 702 O O . ASP A 1 91 ? 17.378 2.356 -24.077 1.00 80.31 91 ASP A O 1
ATOM 706 N N . ASN A 1 92 ? 16.425 0.523 -24.964 1.00 74.88 92 ASN A N 1
ATOM 707 C CA . ASN A 1 92 ? 17.560 -0.385 -24.753 1.00 74.88 92 ASN A CA 1
ATOM 708 C C . ASN A 1 92 ? 18.898 0.121 -25.316 1.00 74.88 92 ASN A C 1
ATOM 710 O O . ASN A 1 92 ? 19.941 -0.284 -24.811 1.00 74.88 92 ASN A O 1
ATOM 714 N N . GLY A 1 93 ? 18.874 1.015 -26.309 1.00 82.06 93 GLY A N 1
ATOM 715 C CA . GLY A 1 93 ? 20.070 1.607 -26.914 1.00 82.06 93 GLY A CA 1
ATOM 716 C C . GLY A 1 93 ? 20.676 2.794 -26.156 1.00 82.06 93 GLY A C 1
ATOM 717 O O . GLY A 1 93 ? 21.790 3.185 -26.483 1.00 82.06 93 GLY A O 1
ATOM 718 N N . LEU A 1 94 ? 19.984 3.354 -25.156 1.00 84.00 94 LEU A N 1
ATOM 719 C CA . LEU A 1 94 ? 20.414 4.585 -24.474 1.00 84.00 94 LEU A CA 1
ATOM 720 C C . LEU A 1 94 ? 21.482 4.365 -23.393 1.00 84.00 94 LEU A C 1
ATOM 722 O O . LEU A 1 94 ? 22.179 5.301 -23.018 1.00 84.00 94 LEU A O 1
ATOM 726 N N . PHE A 1 95 ? 21.633 3.132 -22.906 1.00 83.94 95 PHE A N 1
ATOM 727 C CA . PHE A 1 95 ? 22.599 2.776 -21.866 1.00 83.94 95 PHE A CA 1
ATOM 728 C C . PHE A 1 95 ? 23.313 1.475 -22.209 1.00 83.94 95 PHE A C 1
ATOM 730 O O . PHE A 1 95 ? 22.706 0.537 -22.731 1.00 83.94 95 PHE A O 1
ATOM 737 N N . SER A 1 96 ? 24.588 1.379 -21.837 1.00 86.44 96 SER A N 1
ATOM 738 C CA . SER A 1 96 ? 25.342 0.133 -21.928 1.00 86.44 96 SER A CA 1
ATOM 739 C C . SER A 1 96 ? 24.782 -0.940 -20.986 1.00 86.44 96 SER A C 1
ATOM 741 O O . SER A 1 96 ? 24.132 -0.661 -19.975 1.00 86.44 96 SER A O 1
ATOM 743 N N . ILE A 1 97 ? 25.098 -2.206 -21.276 1.00 85.50 97 ILE A N 1
ATOM 744 C CA . ILE A 1 97 ? 24.712 -3.347 -20.427 1.00 85.50 97 ILE A CA 1
ATOM 745 C C . ILE A 1 97 ? 25.219 -3.163 -18.987 1.00 85.50 97 ILE A C 1
ATOM 747 O O . ILE A 1 97 ? 24.508 -3.490 -18.039 1.00 85.50 97 ILE A O 1
ATOM 751 N N . LYS A 1 98 ? 26.425 -2.605 -18.814 1.00 86.31 98 LYS A N 1
ATOM 752 C CA . LYS A 1 98 ? 27.017 -2.368 -17.490 1.00 86.31 98 LYS A CA 1
ATOM 753 C C . LYS A 1 98 ? 26.231 -1.327 -16.690 1.00 86.31 98 LYS A C 1
ATOM 755 O O . LYS A 1 98 ? 25.988 -1.539 -15.508 1.00 86.31 98 LYS A O 1
ATOM 760 N N . GLU A 1 99 ? 25.807 -0.237 -17.326 1.00 84.88 99 GLU A N 1
ATOM 761 C CA . GLU A 1 99 ? 24.993 0.804 -16.680 1.00 84.88 99 GLU A CA 1
ATOM 762 C C . GLU A 1 99 ? 23.620 0.266 -16.283 1.00 84.88 99 GLU A C 1
ATOM 764 O O . GLU A 1 99 ? 23.193 0.432 -15.144 1.00 84.88 99 GLU A O 1
ATOM 769 N N . ARG A 1 100 ? 22.968 -0.487 -17.175 1.00 84.38 100 ARG A N 1
ATOM 770 C CA . ARG A 1 100 ? 21.692 -1.146 -16.861 1.00 84.38 100 ARG A CA 1
ATOM 771 C C . ARG A 1 100 ? 21.816 -2.115 -15.688 1.00 84.38 100 ARG A C 1
ATOM 773 O O . ARG A 1 100 ? 20.936 -2.153 -14.832 1.00 84.38 100 ARG A O 1
ATOM 780 N N . GLN A 1 101 ? 22.920 -2.857 -15.608 1.00 85.12 101 GLN A N 1
ATOM 781 C CA . GLN A 1 101 ? 23.163 -3.768 -14.494 1.00 85.12 101 GLN A CA 1
ATOM 782 C C . GLN A 1 101 ? 23.307 -3.021 -13.156 1.00 85.12 101 GLN A C 1
ATOM 784 O O . GLN A 1 101 ? 22.782 -3.488 -12.147 1.00 85.12 101 GLN A O 1
ATOM 789 N N . LEU A 1 102 ? 23.932 -1.839 -13.149 1.00 84.44 102 LEU A N 1
ATOM 790 C CA . LEU A 1 102 ? 24.019 -0.982 -11.959 1.00 84.44 102 LEU A CA 1
ATOM 791 C C . LEU A 1 102 ? 22.644 -0.479 -11.500 1.00 84.44 102 LEU A C 1
ATOM 793 O O . LEU A 1 102 ? 22.388 -0.431 -10.302 1.00 84.44 102 LEU A O 1
ATOM 797 N N . PHE A 1 103 ? 21.744 -0.134 -12.425 1.00 84.12 103 PHE A N 1
ATOM 798 C CA . PHE A 1 103 ? 20.384 0.301 -12.073 1.00 84.12 103 PHE A CA 1
ATOM 799 C C . PHE A 1 103 ? 19.512 -0.848 -11.561 1.00 84.12 103 PHE A C 1
ATOM 801 O O . PHE A 1 103 ? 18.601 -0.625 -10.768 1.00 84.12 103 PHE A O 1
ATOM 808 N N . SER A 1 104 ? 19.797 -2.075 -12.001 1.00 81.25 104 SER A N 1
ATOM 809 C CA . SER A 1 104 ? 19.116 -3.275 -11.511 1.00 81.25 104 SER A CA 1
ATOM 810 C C . SER A 1 104 ? 19.606 -3.755 -10.144 1.00 81.25 104 SER A C 1
ATOM 812 O O . SER A 1 104 ? 18.958 -4.607 -9.537 1.00 81.25 104 SER A O 1
ATOM 814 N N . ASP A 1 105 ? 20.728 -3.224 -9.649 1.00 79.94 105 ASP A N 1
ATOM 815 C CA . ASP A 1 105 ? 21.278 -3.614 -8.355 1.00 79.94 105 ASP A CA 1
ATOM 816 C C . ASP A 1 105 ? 20.307 -3.245 -7.221 1.00 79.94 105 ASP A C 1
ATOM 818 O O . ASP A 1 105 ? 19.895 -2.095 -7.064 1.00 79.94 105 ASP A O 1
ATOM 822 N N . GLY A 1 106 ? 19.889 -4.248 -6.448 1.00 73.94 106 GLY A N 1
ATOM 823 C CA . GLY A 1 106 ? 18.870 -4.107 -5.403 1.00 73.94 106 GLY A CA 1
ATOM 824 C C . GLY A 1 106 ? 17.414 -4.247 -5.869 1.00 73.94 106 GLY A C 1
ATOM 825 O O . GLY A 1 106 ? 16.527 -4.311 -5.016 1.00 73.94 106 GLY A O 1
ATOM 826 N N . LEU A 1 107 ? 17.143 -4.363 -7.176 1.00 81.81 107 LEU A N 1
ATOM 827 C CA . LEU A 1 107 ? 15.826 -4.763 -7.674 1.00 81.81 107 LEU A CA 1
ATOM 828 C C . LEU A 1 107 ? 15.710 -6.288 -7.669 1.00 81.81 107 LEU A C 1
ATOM 830 O O . LEU A 1 107 ? 16.584 -7.011 -8.142 1.00 81.81 107 LEU A O 1
ATOM 834 N N . THR A 1 108 ? 14.599 -6.791 -7.142 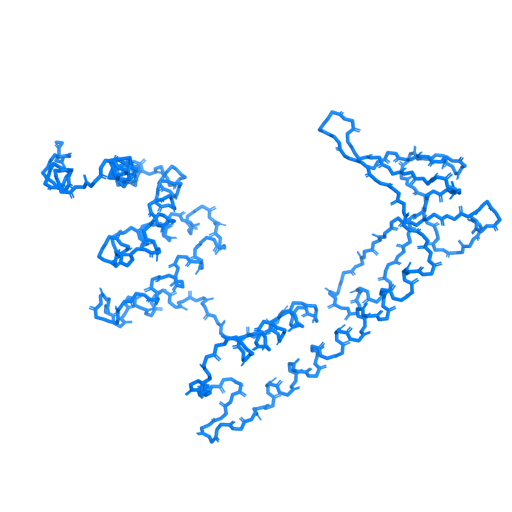1.00 84.56 108 THR A N 1
ATOM 835 C CA . THR A 1 108 ? 14.285 -8.217 -7.157 1.00 84.56 108 THR A CA 1
ATOM 836 C C . THR A 1 108 ? 12.838 -8.419 -7.567 1.00 84.56 108 THR A C 1
ATOM 838 O O . THR A 1 108 ? 11.951 -7.666 -7.171 1.00 84.56 108 THR A O 1
ATOM 841 N N . ASP A 1 109 ? 12.600 -9.453 -8.365 1.00 84.94 109 ASP A N 1
ATOM 842 C CA . ASP A 1 109 ? 11.264 -9.935 -8.690 1.00 84.94 109 ASP A CA 1
ATOM 843 C C . ASP A 1 109 ? 10.690 -10.836 -7.585 1.00 84.94 109 ASP A C 1
ATOM 845 O O . ASP A 1 109 ? 9.520 -11.215 -7.654 1.00 84.94 109 ASP A O 1
ATOM 849 N N . SER A 1 110 ? 11.473 -11.170 -6.553 1.00 88.75 110 SER A N 1
ATOM 850 C CA . SER A 1 110 ? 11.049 -11.997 -5.424 1.00 88.75 110 SER A CA 1
ATOM 851 C C . SER A 1 110 ? 10.036 -11.275 -4.535 1.00 88.75 110 SER A C 1
ATOM 853 O O . SER A 1 110 ? 10.291 -10.197 -4.009 1.00 88.75 110 SER A O 1
ATOM 855 N N . LEU A 1 111 ? 8.901 -11.929 -4.277 1.00 90.31 111 LEU A N 1
ATOM 856 C CA . LEU A 1 111 ? 7.899 -11.478 -3.300 1.00 90.31 111 LEU A CA 1
ATOM 857 C C . LEU A 1 111 ? 8.179 -11.990 -1.874 1.00 90.31 111 LEU A C 1
ATOM 859 O O . LEU A 1 111 ? 7.294 -11.987 -1.009 1.00 90.31 111 LEU A O 1
ATOM 863 N N . GLN A 1 112 ? 9.387 -12.496 -1.616 1.00 88.00 112 GLN A N 1
ATOM 864 C CA . GLN A 1 112 ? 9.789 -12.919 -0.279 1.00 88.00 112 GLN A CA 1
ATOM 865 C C . GLN A 1 112 ? 9.864 -11.710 0.664 1.00 88.00 112 GLN A C 1
ATOM 867 O O . GLN A 1 112 ? 10.271 -10.623 0.278 1.00 88.00 112 GLN A O 1
ATOM 872 N N . GLY A 1 113 ? 9.449 -11.897 1.917 1.00 86.62 113 GLY A N 1
ATOM 873 C CA . GLY A 1 113 ? 9.403 -10.821 2.915 1.00 86.62 113 GLY A CA 1
ATOM 874 C C . GLY A 1 113 ? 8.085 -10.044 2.947 1.00 86.62 113 GLY A C 1
ATOM 875 O O . GLY A 1 113 ? 7.763 -9.478 3.987 1.00 86.62 113 GLY A O 1
ATOM 876 N N . LEU A 1 114 ? 7.265 -10.108 1.890 1.00 90.12 114 LEU A N 1
ATOM 877 C CA . LEU A 1 114 ? 5.935 -9.499 1.907 1.00 90.12 114 LEU A CA 1
ATOM 878 C C . LEU A 1 114 ? 4.988 -10.207 2.887 1.00 90.12 114 LEU A C 1
ATOM 880 O O . LEU A 1 114 ? 4.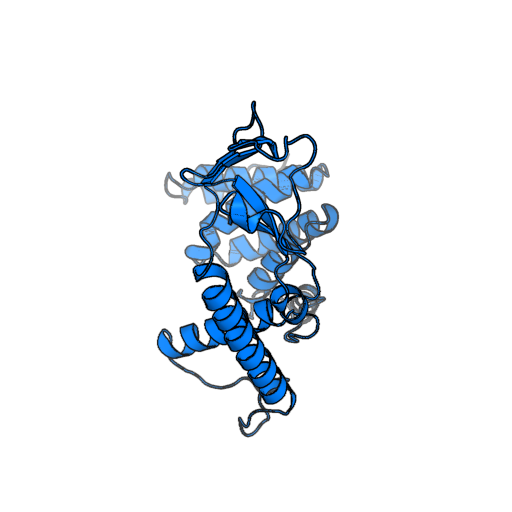934 -11.448 2.982 1.00 90.12 114 LEU A O 1
ATOM 884 N N . SER A 1 115 ? 4.184 -9.406 3.583 1.00 90.25 115 SER A N 1
ATOM 885 C CA . SER A 1 115 ? 3.056 -9.871 4.389 1.00 90.25 115 SER A CA 1
ATOM 886 C C . SER A 1 115 ? 1.993 -10.560 3.526 1.00 90.25 115 SER A C 1
ATOM 888 O O . SER A 1 115 ? 1.998 -10.485 2.297 1.00 90.25 115 SER A O 1
ATOM 890 N N . GLY A 1 116 ? 1.054 -11.266 4.163 1.00 89.62 116 GLY A N 1
ATOM 891 C CA . GLY A 1 116 ? -0.065 -11.872 3.438 1.00 89.62 116 GLY A CA 1
ATOM 892 C C . GLY A 1 116 ? -0.915 -10.829 2.707 1.00 89.62 116 GLY A C 1
ATOM 893 O O . GLY A 1 116 ? -1.359 -11.085 1.592 1.00 89.62 116 GLY A O 1
ATOM 894 N N . VAL A 1 117 ? -1.094 -9.651 3.313 1.00 89.06 117 VAL A N 1
ATOM 895 C CA . VAL A 1 117 ? -1.870 -8.540 2.741 1.00 89.06 117 VAL A CA 1
ATOM 896 C C . VAL A 1 117 ? -1.184 -7.959 1.515 1.00 89.06 117 VAL A C 1
ATOM 898 O O . VAL A 1 117 ? -1.804 -7.885 0.462 1.00 89.06 117 VAL A O 1
ATOM 901 N N . GLU A 1 118 ? 0.096 -7.602 1.625 1.00 91.62 118 GLU A N 1
ATOM 902 C CA . GLU A 1 118 ? 0.867 -7.052 0.500 1.00 91.62 118 GLU A CA 1
ATOM 903 C C . GLU A 1 118 ? 0.922 -8.044 -0.662 1.00 91.62 118 GLU A C 1
ATOM 905 O O . GLU A 1 118 ? 0.735 -7.672 -1.818 1.00 91.62 118 GLU A O 1
ATOM 910 N N . MET A 1 119 ? 1.093 -9.331 -0.354 1.00 91.88 119 MET A N 1
ATOM 911 C CA . MET A 1 119 ? 1.077 -10.382 -1.363 1.00 91.88 119 MET A CA 1
ATOM 912 C C . MET A 1 119 ? -0.296 -10.534 -2.031 1.00 91.88 119 MET A C 1
ATOM 914 O O . MET A 1 119 ? -0.354 -10.750 -3.240 1.00 91.88 119 MET A O 1
ATOM 918 N N . SER A 1 120 ? -1.395 -10.396 -1.276 1.00 91.44 120 SER A N 1
ATOM 919 C CA . SER A 1 120 ? -2.746 -10.351 -1.851 1.00 91.44 120 SER A CA 1
ATOM 920 C C . SER A 1 120 ? -2.887 -9.178 -2.814 1.00 91.44 120 SER A C 1
ATOM 922 O O . SER A 1 120 ? -3.305 -9.389 -3.947 1.00 91.44 120 SER A O 1
ATOM 924 N N . SER A 1 121 ? -2.438 -7.983 -2.416 1.00 91.56 121 SER A N 1
ATOM 925 C CA . SER A 1 121 ? -2.460 -6.798 -3.274 1.00 91.56 121 SER A CA 1
ATOM 926 C C . SER A 1 121 ? -1.708 -7.030 -4.586 1.00 91.56 121 SER A C 1
ATOM 928 O O . SER A 1 121 ? -2.242 -6.733 -5.647 1.00 91.56 121 SER A O 1
ATOM 930 N N . VAL A 1 122 ? -0.507 -7.619 -4.558 1.00 93.25 122 VAL A N 1
ATOM 931 C CA . VAL A 1 122 ? 0.249 -7.926 -5.790 1.00 93.25 122 VAL A CA 1
ATOM 932 C C . VAL A 1 122 ? -0.519 -8.893 -6.702 1.00 93.25 122 VAL A C 1
ATOM 934 O O . VAL A 1 122 ? -0.567 -8.704 -7.920 1.00 93.25 122 VAL A O 1
ATOM 937 N N . VAL A 1 123 ? -1.157 -9.920 -6.133 1.00 92.94 123 VAL A N 1
ATOM 938 C CA . VAL A 1 123 ? -1.974 -10.876 -6.899 1.00 92.94 123 VAL A CA 1
ATOM 939 C C . VAL A 1 123 ? -3.224 -10.212 -7.490 1.00 92.94 123 VAL A C 1
ATOM 941 O O . VAL A 1 123 ? -3.590 -10.526 -8.626 1.00 92.94 123 VAL A O 1
ATOM 944 N N . ASP A 1 124 ? -3.841 -9.276 -6.771 1.00 91.62 124 ASP A N 1
ATOM 945 C CA . ASP A 1 124 ? -4.988 -8.499 -7.248 1.00 91.62 124 ASP A CA 1
ATOM 946 C C . ASP A 1 124 ? -4.590 -7.542 -8.381 1.00 91.62 124 ASP A C 1
ATOM 948 O O . ASP A 1 124 ? -5.277 -7.473 -9.401 1.00 91.62 124 ASP A O 1
ATOM 952 N N . TRP A 1 125 ? -3.433 -6.880 -8.273 1.00 93.25 125 TRP A N 1
ATOM 953 C CA . TRP A 1 125 ? -2.861 -6.069 -9.354 1.00 93.25 125 TRP A CA 1
ATOM 954 C C . TRP A 1 125 ? -2.602 -6.906 -10.608 1.00 93.25 125 TRP A C 1
ATOM 956 O O . TRP A 1 125 ? -2.964 -6.508 -11.714 1.00 93.25 125 TRP A O 1
ATOM 966 N N . ARG A 1 126 ? -2.042 -8.109 -10.449 1.00 92.56 126 ARG A N 1
ATOM 967 C CA . ARG A 1 126 ? -1.864 -9.050 -11.561 1.00 92.56 126 ARG A CA 1
ATOM 968 C C . ARG A 1 126 ? -3.201 -9.385 -12.236 1.00 92.56 126 ARG A C 1
ATOM 970 O O . ARG A 1 126 ? -3.264 -9.407 -13.463 1.00 92.56 126 ARG A O 1
ATOM 977 N N . LYS A 1 127 ? -4.263 -9.633 -11.460 1.00 90.81 127 LYS A N 1
ATOM 978 C CA . LYS A 1 127 ? -5.614 -9.876 -11.995 1.00 90.81 127 LYS A CA 1
ATOM 979 C C . LYS A 1 127 ? -6.125 -8.663 -12.780 1.00 90.81 127 LYS A C 1
ATOM 981 O O . LYS A 1 127 ? -6.569 -8.829 -13.910 1.00 90.81 127 LYS A O 1
ATOM 986 N N . PHE A 1 128 ? -5.993 -7.462 -12.218 1.00 93.50 128 PHE A N 1
ATOM 987 C CA . PHE A 1 128 ? -6.356 -6.214 -12.889 1.00 93.50 128 PHE A CA 1
ATOM 988 C C . PHE A 1 128 ? -5.652 -6.065 -14.245 1.00 93.50 128 PHE A C 1
ATOM 990 O O . PHE A 1 128 ? -6.309 -5.769 -15.242 1.00 93.50 128 PHE A O 1
ATOM 997 N N . TYR A 1 129 ? -4.343 -6.327 -14.315 1.00 90.25 129 TYR A N 1
ATOM 998 C CA . TYR A 1 129 ? -3.601 -6.240 -15.575 1.00 90.25 129 TYR A CA 1
ATOM 999 C C . TYR A 1 129 ? -4.082 -7.255 -16.615 1.00 90.25 129 TYR A C 1
ATOM 1001 O O . TYR A 1 129 ? -4.260 -6.882 -17.772 1.00 90.25 129 TYR A O 1
ATOM 1009 N N . PHE A 1 130 ? -4.351 -8.502 -16.216 1.00 90.69 130 PHE A N 1
ATOM 1010 C CA . PHE A 1 130 ? -4.907 -9.504 -17.132 1.00 90.69 130 PHE A CA 1
ATOM 1011 C C . PHE A 1 130 ? -6.290 -9.130 -17.675 1.00 90.69 130 PHE A C 1
ATOM 1013 O O . PHE A 1 130 ? -6.623 -9.513 -18.792 1.00 90.69 130 PHE A O 1
ATOM 1020 N N . GLU A 1 131 ? -7.098 -8.405 -16.903 1.00 93.19 131 GLU A N 1
ATOM 1021 C CA . GLU A 1 131 ? -8.442 -7.984 -17.314 1.00 93.19 131 GLU A CA 1
ATOM 1022 C C . GLU A 1 131 ? -8.436 -6.711 -18.174 1.00 93.19 131 GLU A C 1
ATOM 1024 O O . GLU A 1 131 ? -9.353 -6.499 -18.966 1.00 93.19 131 GLU A O 1
ATOM 1029 N N . ARG A 1 132 ? -7.433 -5.841 -18.004 1.00 93.56 132 ARG A N 1
ATOM 1030 C CA . ARG A 1 132 ? -7.402 -4.496 -18.607 1.00 93.56 132 ARG A CA 1
ATOM 1031 C C . ARG A 1 132 ? -6.445 -4.348 -19.783 1.00 93.56 132 ARG A C 1
ATOM 1033 O O . ARG A 1 132 ? -6.605 -3.404 -20.552 1.00 93.56 132 ARG A O 1
ATOM 1040 N N . TYR A 1 133 ? -5.463 -5.233 -19.918 1.00 92.12 133 TYR A N 1
ATOM 1041 C CA . TYR A 1 133 ? -4.403 -5.120 -20.916 1.00 92.12 133 TYR A CA 1
ATOM 1042 C C . TYR A 1 133 ? -4.321 -6.377 -21.774 1.00 92.12 133 TYR A C 1
ATOM 1044 O O . TYR A 1 133 ? -4.646 -7.481 -21.337 1.00 92.12 133 TYR A O 1
ATOM 1052 N N . THR A 1 134 ? -3.841 -6.212 -23.007 1.00 93.62 134 THR A N 1
ATOM 1053 C CA . THR A 1 134 ? -3.600 -7.333 -23.914 1.00 93.62 134 THR A CA 1
ATOM 1054 C C . THR A 1 134 ? -2.536 -8.253 -23.327 1.00 93.62 134 THR A C 1
ATOM 1056 O O . THR A 1 134 ? -1.391 -7.855 -23.114 1.00 93.62 134 THR A O 1
ATOM 1059 N N . PHE A 1 135 ? -2.910 -9.503 -23.082 1.00 91.44 135 PHE A N 1
ATOM 1060 C CA . PHE A 1 135 ? -1.984 -10.514 -22.601 1.00 91.44 135 PHE A CA 1
ATOM 1061 C C . PHE A 1 135 ? -1.010 -10.931 -23.712 1.00 91.44 135 PHE A C 1
ATOM 1063 O O . PHE A 1 135 ? -1.425 -11.497 -24.720 1.00 91.44 135 PHE A O 1
ATOM 1070 N N . VAL A 1 136 ? 0.285 -10.671 -23.511 1.00 91.88 136 VAL A N 1
ATOM 1071 C CA . VAL A 1 136 ? 1.344 -10.957 -24.501 1.00 91.88 136 VAL A CA 1
ATOM 1072 C C . VAL A 1 136 ? 2.178 -12.201 -24.186 1.00 91.88 136 VAL A C 1
ATOM 1074 O O . VAL A 1 136 ? 2.898 -12.686 -25.054 1.00 91.88 136 VAL A O 1
ATOM 1077 N N . GLY A 1 137 ? 2.094 -12.746 -22.968 1.00 91.75 137 GLY A N 1
ATOM 1078 C CA . GLY A 1 137 ? 2.834 -13.950 -22.587 1.00 91.75 137 GLY A CA 1
ATOM 1079 C C . GLY A 1 137 ? 3.239 -14.004 -21.115 1.00 91.75 137 GLY A C 1
ATOM 1080 O O . GLY A 1 137 ? 2.826 -13.184 -20.296 1.00 91.75 137 GLY A O 1
ATOM 1081 N N . LYS A 1 138 ? 4.051 -15.012 -20.777 1.00 92.56 138 LYS A N 1
ATOM 1082 C CA . LYS A 1 138 ? 4.610 -15.239 -19.436 1.00 92.56 138 LYS A CA 1
ATOM 1083 C C . LYS A 1 138 ? 6.122 -15.062 -19.473 1.00 92.56 138 LYS A C 1
ATOM 1085 O O . LYS A 1 138 ? 6.768 -15.507 -20.417 1.00 92.56 138 LYS A O 1
ATOM 1090 N N . LEU A 1 139 ? 6.675 -14.464 -18.422 1.00 91.69 139 LEU A N 1
ATOM 1091 C CA . LEU A 1 139 ? 8.117 -14.337 -18.252 1.00 91.69 139 LEU A CA 1
ATOM 1092 C C . LEU A 1 139 ? 8.684 -15.609 -17.610 1.00 91.69 139 LEU A C 1
ATOM 1094 O O . LEU A 1 139 ? 8.252 -15.994 -16.521 1.00 91.69 139 LEU A O 1
ATOM 1098 N N . VAL A 1 140 ? 9.649 -16.240 -18.282 1.00 95.12 140 VAL A N 1
ATOM 1099 C CA . VAL A 1 140 ? 10.402 -17.383 -17.746 1.00 95.12 140 VAL A CA 1
ATOM 1100 C C . VAL A 1 140 ? 11.268 -16.908 -16.578 1.00 95.12 140 VAL A C 1
ATOM 1102 O O . VAL A 1 140 ? 12.029 -15.956 -16.726 1.00 95.12 140 VAL A O 1
ATOM 1105 N N . GLY A 1 141 ? 11.165 -17.562 -15.420 1.00 93.06 141 GLY A N 1
ATOM 1106 C CA . GLY A 1 141 ? 11.887 -17.172 -14.210 1.00 93.06 141 GLY A CA 1
ATOM 1107 C C . GLY A 1 141 ? 11.272 -17.747 -12.935 1.00 93.06 141 GLY A C 1
ATOM 1108 O O . GLY A 1 141 ? 10.845 -18.900 -12.894 1.00 93.06 141 GLY A O 1
ATOM 1109 N N . TRP A 1 142 ? 11.209 -16.935 -11.876 1.00 92.31 142 TRP A N 1
ATOM 1110 C CA . TRP A 1 142 ? 10.739 -17.363 -10.553 1.00 92.31 142 TRP A CA 1
ATOM 1111 C C . TRP A 1 142 ? 9.322 -17.936 -10.557 1.00 92.31 142 TRP A C 1
ATOM 1113 O O . TRP A 1 142 ? 9.034 -18.873 -9.809 1.00 92.31 142 TRP A O 1
ATOM 1123 N N . TYR A 1 143 ? 8.432 -17.389 -11.388 1.00 95.31 143 TYR A N 1
ATOM 1124 C CA . TYR A 1 143 ? 6.996 -17.687 -11.346 1.00 95.31 143 TYR A CA 1
ATOM 1125 C C . TYR A 1 143 ? 6.516 -18.647 -12.433 1.00 95.31 143 TYR A C 1
ATOM 1127 O O . TYR A 1 143 ? 5.578 -19.410 -12.190 1.00 95.31 143 TYR A O 1
ATOM 1135 N N . TYR A 1 144 ? 7.175 -18.658 -13.592 1.00 96.81 144 TYR A N 1
ATOM 1136 C CA . TYR A 1 144 ? 6.857 -19.554 -14.701 1.00 96.81 144 TYR A CA 1
ATOM 1137 C C . TYR A 1 144 ? 8.121 -20.209 -15.248 1.00 96.81 144 TYR A C 1
ATOM 1139 O O . TYR A 1 144 ? 9.156 -19.559 -15.365 1.00 96.81 144 TYR A O 1
ATOM 1147 N N . ASP A 1 145 ? 8.038 -21.492 -15.588 1.00 96.69 145 ASP A N 1
ATOM 1148 C CA . ASP A 1 145 ? 9.135 -22.192 -16.255 1.00 96.69 145 ASP A CA 1
ATOM 1149 C C . ASP A 1 145 ? 9.168 -21.921 -17.771 1.00 96.69 145 ASP A C 1
ATOM 1151 O O . ASP A 1 145 ? 8.347 -21.178 -18.314 1.00 96.69 145 ASP A O 1
ATOM 1155 N N . LYS A 1 146 ? 10.148 -22.523 -18.455 1.00 97.19 146 LYS A N 1
ATOM 1156 C CA . LYS A 1 146 ? 10.357 -22.402 -19.908 1.00 97.19 146 LYS A CA 1
ATOM 1157 C C . LYS A 1 146 ? 9.155 -22.850 -20.750 1.00 97.19 146 LYS A C 1
ATOM 1159 O O . LYS A 1 146 ? 9.011 -22.396 -21.878 1.00 97.19 146 LYS A O 1
ATOM 1164 N N . ASP A 1 147 ? 8.308 -23.716 -20.198 1.00 96.38 147 ASP A N 1
ATOM 1165 C CA . ASP A 1 147 ? 7.112 -24.251 -20.848 1.00 96.38 147 ASP A CA 1
ATOM 1166 C C . ASP A 1 147 ? 5.865 -23.412 -20.480 1.00 96.38 147 ASP A C 1
ATOM 1168 O O . ASP A 1 147 ? 4.745 -23.701 -20.900 1.00 96.38 147 ASP A O 1
ATOM 1172 N N . GLY A 1 148 ? 6.046 -22.351 -19.681 1.00 95.62 148 GLY A N 1
ATOM 1173 C CA . GLY A 1 148 ? 4.993 -21.456 -19.214 1.00 95.62 148 GLY A CA 1
ATOM 1174 C C . GLY A 1 148 ? 4.166 -22.017 -18.054 1.00 95.62 148 GLY A C 1
ATOM 1175 O O . GLY A 1 148 ? 3.113 -21.450 -17.724 1.00 95.62 148 GLY A O 1
ATOM 1176 N N . ASN A 1 149 ? 4.598 -23.109 -17.419 1.00 97.12 149 ASN A N 1
ATOM 1177 C CA . ASN A 1 149 ? 3.889 -23.706 -16.294 1.00 97.12 149 ASN A CA 1
ATOM 1178 C C . ASN A 1 149 ? 4.201 -22.968 -14.983 1.00 97.12 149 ASN A C 1
ATOM 1180 O O . ASN A 1 149 ? 5.317 -22.487 -14.782 1.00 97.12 149 ASN A O 1
ATOM 1184 N N . PRO A 1 150 ? 3.224 -22.870 -14.061 1.00 96.75 150 PRO A N 1
ATOM 1185 C CA . PRO A 1 150 ? 3.426 -22.226 -12.770 1.00 96.75 150 PRO A CA 1
ATOM 1186 C C . PRO A 1 150 ? 4.418 -23.015 -11.908 1.00 96.75 150 PRO A C 1
ATOM 1188 O O . PRO A 1 150 ? 4.212 -24.202 -11.617 1.00 96.75 150 PRO A O 1
ATOM 1191 N N . THR A 1 151 ? 5.457 -22.334 -11.427 1.00 97.31 151 THR A N 1
ATOM 1192 C CA . THR A 1 151 ? 6.458 -22.927 -10.533 1.00 97.31 151 THR A CA 1
ATOM 1193 C C . THR A 1 151 ? 5.879 -23.189 -9.136 1.00 97.31 151 THR A C 1
ATOM 1195 O O . THR A 1 151 ? 4.784 -22.743 -8.773 1.00 97.31 151 THR A O 1
ATOM 1198 N N . LYS A 1 152 ? 6.640 -23.896 -8.289 1.00 96.06 152 LYS A N 1
ATOM 1199 C CA . LYS A 1 152 ? 6.294 -24.060 -6.865 1.00 96.06 152 LYS A CA 1
ATOM 1200 C C . LYS A 1 152 ? 6.197 -22.714 -6.134 1.00 96.06 152 LYS A C 1
ATOM 1202 O O . LYS A 1 152 ? 5.353 -22.577 -5.251 1.00 96.06 152 LYS A O 1
ATOM 1207 N N . HIS A 1 153 ? 7.011 -21.729 -6.523 1.00 93.56 153 HIS A N 1
ATOM 1208 C CA . HIS A 1 153 ? 6.990 -20.390 -5.933 1.00 93.56 153 HIS A CA 1
ATOM 1209 C C . HIS A 1 153 ? 5.661 -19.691 -6.202 1.00 93.56 153 HIS A C 1
ATOM 1211 O O . HIS A 1 153 ? 5.013 -19.237 -5.259 1.00 93.56 153 HIS A O 1
ATOM 1217 N N . LEU A 1 154 ? 5.208 -19.688 -7.462 1.00 95.25 154 LEU A N 1
ATOM 1218 C CA . LEU A 1 154 ? 3.936 -19.071 -7.826 1.00 95.25 154 LEU A CA 1
ATOM 1219 C C . LEU A 1 154 ? 2.760 -19.713 -7.083 1.00 95.25 154 LEU A C 1
ATOM 1221 O O . LEU A 1 154 ? 1.949 -19.009 -6.485 1.00 95.25 154 LEU A O 1
ATOM 1225 N N . LYS A 1 155 ? 2.717 -21.050 -7.033 1.00 95.50 155 LYS A N 1
ATOM 1226 C CA . LYS A 1 155 ? 1.679 -21.790 -6.294 1.00 95.50 155 LYS A CA 1
ATOM 1227 C C . LYS A 1 155 ? 1.659 -21.425 -4.806 1.00 95.50 155 LYS A C 1
ATOM 1229 O O . LYS A 1 155 ? 0.587 -21.258 -4.226 1.00 95.50 155 LYS A O 1
ATOM 1234 N N . GLY A 1 156 ? 2.833 -21.288 -4.187 1.00 93.69 156 GLY A N 1
ATOM 1235 C CA . GLY A 1 156 ? 2.959 -20.875 -2.788 1.00 93.69 156 GLY A CA 1
ATOM 1236 C C . GLY A 1 156 ? 2.446 -19.454 -2.543 1.00 93.69 156 GLY A C 1
ATOM 1237 O O . GLY A 1 156 ? 1.705 -19.223 -1.586 1.00 93.69 156 GLY A O 1
ATOM 1238 N N . ILE A 1 157 ? 2.786 -18.523 -3.435 1.00 94.12 157 ILE A N 1
ATOM 1239 C CA . ILE A 1 157 ? 2.331 -17.127 -3.385 1.00 94.12 157 ILE A CA 1
ATOM 1240 C C . ILE A 1 157 ? 0.816 -17.037 -3.529 1.00 94.12 157 ILE A C 1
ATOM 1242 O O . ILE A 1 157 ? 0.159 -16.415 -2.699 1.00 94.12 157 ILE A O 1
ATOM 1246 N N . GLU A 1 158 ? 0.239 -17.714 -4.520 1.00 94.56 158 GLU A N 1
ATOM 1247 C CA . GLU A 1 158 ? -1.208 -17.714 -4.742 1.00 94.56 158 GLU A CA 1
ATOM 1248 C C . GLU A 1 158 ? -1.967 -18.329 -3.563 1.00 94.56 158 GLU A C 1
ATOM 1250 O O . GLU A 1 158 ? -3.003 -17.808 -3.148 1.00 94.56 158 GLU A O 1
ATOM 1255 N N . ALA A 1 159 ? -1.438 -19.400 -2.966 1.00 94.62 159 ALA A N 1
ATOM 1256 C CA . ALA A 1 159 ? -2.018 -19.995 -1.768 1.00 94.62 159 ALA A CA 1
ATOM 1257 C C . ALA A 1 159 ? -1.964 -19.038 -0.563 1.00 94.62 159 ALA A C 1
ATOM 1259 O O . ALA A 1 159 ? -2.959 -18.899 0.158 1.00 94.62 159 ALA A O 1
ATOM 1260 N N . LYS A 1 160 ? -0.831 -18.352 -0.352 1.00 92.56 160 LYS A N 1
ATOM 1261 C CA . LYS A 1 160 ? -0.664 -17.371 0.732 1.00 92.56 160 LYS A CA 1
ATOM 1262 C C . LYS A 1 160 ? -1.576 -16.157 0.533 1.00 92.56 160 LYS A C 1
ATOM 1264 O O . LYS A 1 160 ? -2.273 -15.786 1.476 1.00 92.56 160 LYS A O 1
ATOM 1269 N N . ALA A 1 161 ? -1.647 -15.611 -0.680 1.00 93.75 161 ALA A N 1
ATOM 1270 C CA . ALA A 1 161 ? -2.550 -14.520 -1.048 1.00 93.75 161 ALA A CA 1
ATOM 1271 C C . ALA A 1 161 ? -4.021 -14.909 -0.837 1.00 93.75 161 ALA A C 1
ATOM 1273 O O . ALA A 1 161 ? -4.758 -14.221 -0.137 1.00 93.75 161 ALA A O 1
ATOM 1274 N N . LYS A 1 162 ? -4.441 -16.080 -1.332 1.00 94.12 162 LYS A N 1
ATOM 1275 C CA . LYS A 1 162 ? -5.813 -16.583 -1.153 1.00 94.12 162 LYS A CA 1
ATOM 1276 C C . LYS A 1 162 ? -6.178 -16.765 0.320 1.00 94.12 162 LYS A C 1
ATOM 1278 O O . LYS A 1 162 ? -7.307 -16.483 0.721 1.00 94.12 162 LYS A O 1
ATOM 1283 N N . ARG A 1 163 ? -5.240 -17.249 1.140 1.00 93.50 163 ARG A N 1
ATOM 1284 C CA . ARG A 1 163 ? -5.431 -17.341 2.593 1.00 93.50 163 ARG A CA 1
ATOM 1285 C C . ARG A 1 163 ? -5.576 -15.954 3.217 1.00 93.50 163 ARG A C 1
ATOM 1287 O O . ARG A 1 163 ? -6.467 -15.776 4.042 1.00 93.50 163 ARG A O 1
ATOM 1294 N N . ALA A 1 164 ? -4.735 -14.999 2.830 1.00 92.88 164 ALA A N 1
ATOM 1295 C CA . ALA A 1 164 ? -4.793 -13.637 3.341 1.00 92.88 164 ALA A CA 1
ATOM 1296 C C . ALA A 1 164 ? -6.124 -12.954 2.998 1.00 92.88 164 ALA A C 1
ATOM 1298 O O . ALA A 1 164 ? -6.800 -12.480 3.906 1.00 92.88 164 ALA A O 1
ATOM 1299 N N . ALA A 1 165 ? -6.573 -13.023 1.743 1.00 92.06 165 ALA A N 1
ATOM 1300 C CA . ALA A 1 165 ? -7.863 -12.477 1.321 1.00 92.06 165 ALA A CA 1
ATOM 1301 C C . ALA A 1 165 ? -9.036 -13.046 2.144 1.00 92.06 165 ALA A C 1
ATOM 1303 O O . ALA A 1 165 ? -9.895 -12.307 2.620 1.00 92.06 165 ALA A O 1
ATOM 1304 N N . ARG A 1 166 ? -9.040 -14.363 2.405 1.00 93.00 166 ARG A N 1
ATOM 1305 C CA . ARG A 1 166 ? -10.056 -15.009 3.261 1.00 93.00 166 ARG A CA 1
ATOM 1306 C C . ARG A 1 166 ? -10.028 -14.505 4.703 1.00 93.00 166 ARG A C 1
ATOM 1308 O O . ARG A 1 166 ? -11.081 -14.312 5.303 1.00 93.00 166 ARG A O 1
ATOM 1315 N N . LEU A 1 167 ? -8.837 -14.338 5.275 1.00 92.75 167 LEU A N 1
ATOM 1316 C CA . LEU A 1 167 ? -8.682 -13.837 6.641 1.00 92.75 167 LEU A CA 1
ATOM 1317 C C . LEU A 1 167 ? -9.097 -12.367 6.751 1.00 92.75 167 LEU A C 1
ATOM 1319 O O . LEU A 1 167 ? -9.731 -12.004 7.736 1.00 92.75 167 LEU A O 1
ATOM 1323 N N . GLN A 1 168 ? -8.794 -11.548 5.742 1.00 90.94 168 GLN A N 1
ATOM 1324 C CA . GLN A 1 168 ? -9.246 -10.158 5.677 1.00 90.94 168 GLN A CA 1
ATOM 1325 C C . GLN A 1 168 ? -10.766 -10.062 5.600 1.00 90.94 168 GLN A C 1
ATOM 1327 O O . GLN A 1 168 ? -11.358 -9.285 6.341 1.00 90.94 168 GLN A O 1
ATOM 1332 N N . GLU A 1 169 ? -11.404 -10.871 4.756 1.00 92.88 169 GLU A N 1
ATOM 1333 C CA . GLU A 1 169 ? -12.863 -10.880 4.655 1.00 92.88 169 GLU A CA 1
ATOM 1334 C C . GLU A 1 169 ? -13.512 -11.326 5.968 1.00 92.88 169 GLU A C 1
ATOM 1336 O O . GLU A 1 169 ? -14.419 -10.673 6.476 1.00 92.88 169 GLU A O 1
ATOM 1341 N N . LYS A 1 170 ? -12.975 -12.378 6.598 1.00 93.50 170 LYS A N 1
ATOM 1342 C CA . LYS A 1 170 ? -13.426 -12.802 7.927 1.00 93.50 170 LYS A CA 1
ATOM 1343 C C . LYS A 1 170 ? -13.261 -11.688 8.966 1.00 93.50 170 LYS A C 1
ATOM 1345 O O . LYS A 1 170 ? -14.170 -11.476 9.759 1.00 93.50 170 LYS A O 1
ATOM 1350 N N . GLN A 1 171 ? -12.139 -10.964 8.953 1.00 91.19 171 GLN A N 1
ATOM 1351 C CA . GLN A 1 171 ? -11.916 -9.829 9.852 1.00 91.19 171 GLN A CA 1
ATOM 1352 C C . GLN A 1 171 ? -12.961 -8.733 9.620 1.00 91.19 171 GLN A C 1
ATOM 1354 O O . GLN A 1 171 ? -13.535 -8.253 10.588 1.00 91.19 171 GLN A O 1
ATOM 1359 N N . LYS A 1 172 ? -13.271 -8.385 8.364 1.00 91.88 172 LYS A N 1
ATOM 1360 C CA . LYS A 1 172 ? -14.315 -7.399 8.039 1.00 91.88 172 LYS A CA 1
ATOM 1361 C C . LYS A 1 172 ? -15.691 -7.823 8.547 1.00 91.88 172 LYS A C 1
ATOM 1363 O O . LYS A 1 172 ? -16.389 -7.001 9.126 1.00 91.88 172 LYS A O 1
ATOM 1368 N N . ILE A 1 173 ? -16.060 -9.094 8.376 1.00 93.69 173 ILE A N 1
ATOM 1369 C CA . ILE A 1 173 ? -17.341 -9.631 8.861 1.00 93.69 173 ILE A CA 1
ATOM 1370 C C . ILE A 1 173 ? -17.426 -9.551 10.389 1.00 93.69 173 ILE A C 1
ATOM 1372 O O . ILE A 1 173 ? -18.449 -9.130 10.919 1.00 93.69 173 ILE A O 1
ATOM 1376 N N . GLU A 1 174 ? -16.364 -9.928 11.107 1.00 91.38 174 GLU A N 1
ATOM 1377 C CA . GLU A 1 174 ? -16.328 -9.812 12.571 1.00 91.38 174 GLU A CA 1
ATOM 1378 C C . GLU A 1 174 ? -16.349 -8.348 13.032 1.00 91.38 174 GLU A C 1
ATOM 1380 O O . GLU A 1 174 ? -17.031 -8.013 13.996 1.00 91.38 174 GLU A O 1
ATOM 1385 N N . GLU A 1 175 ? -15.653 -7.454 12.327 1.00 92.25 175 GLU A N 1
ATOM 1386 C CA . GLU A 1 175 ? -15.658 -6.024 12.639 1.00 92.25 175 GLU A CA 1
ATOM 1387 C C . GLU A 1 175 ? -17.015 -5.370 12.380 1.00 92.25 175 GLU A C 1
ATOM 1389 O O . GLU A 1 175 ? -17.429 -4.533 13.174 1.00 92.25 175 GLU A O 1
ATOM 1394 N N . ALA A 1 176 ? -17.736 -5.790 11.339 1.00 92.56 176 ALA A N 1
ATOM 1395 C CA . ALA A 1 176 ? -19.055 -5.262 11.000 1.00 92.56 176 ALA A CA 1
ATOM 1396 C C . ALA A 1 176 ? -20.130 -5.576 12.055 1.00 92.56 176 ALA A C 1
ATOM 1398 O O . ALA A 1 176 ? -21.146 -4.887 12.109 1.00 92.56 176 ALA A O 1
ATOM 1399 N N . LYS A 1 177 ? -19.913 -6.581 12.916 1.00 92.56 177 LYS A N 1
ATOM 1400 C CA . LYS A 1 177 ? -20.830 -6.897 14.025 1.00 92.56 177 LYS A CA 1
ATOM 1401 C C . LYS A 1 177 ? -20.843 -5.820 15.109 1.00 92.56 177 LYS A C 1
ATOM 1403 O O . LYS A 1 177 ? -21.817 -5.741 15.849 1.00 92.56 177 LYS A O 1
ATOM 1408 N N . ILE A 1 178 ? -19.770 -5.032 15.228 1.00 91.56 178 ILE A N 1
ATOM 1409 C CA . ILE A 1 178 ? -19.612 -4.036 16.293 1.00 91.56 178 ILE A CA 1
ATOM 1410 C C . ILE A 1 178 ? -19.314 -2.669 15.663 1.00 91.56 178 ILE A C 1
ATOM 1412 O O . ILE A 1 178 ? -18.251 -2.522 15.040 1.00 91.56 178 ILE A O 1
ATOM 1416 N N . PRO A 1 179 ? -20.190 -1.662 15.859 1.00 93.75 179 PRO A N 1
ATOM 1417 C CA . PRO A 1 179 ? -20.035 -0.338 15.268 1.00 93.75 179 PRO A CA 1
ATOM 1418 C C . PRO A 1 179 ? -18.653 0.266 15.530 1.00 93.75 179 PRO A C 1
ATOM 1420 O O . PRO A 1 179 ? -18.115 0.185 16.637 1.00 93.75 179 PRO A O 1
ATOM 1423 N N . SER A 1 180 ? -18.058 0.867 14.501 1.00 95.19 180 SER A N 1
ATOM 1424 C CA . SER A 1 180 ? -16.844 1.669 14.648 1.00 95.19 180 SER A CA 1
ATOM 1425 C C . SER A 1 180 ? -17.152 2.99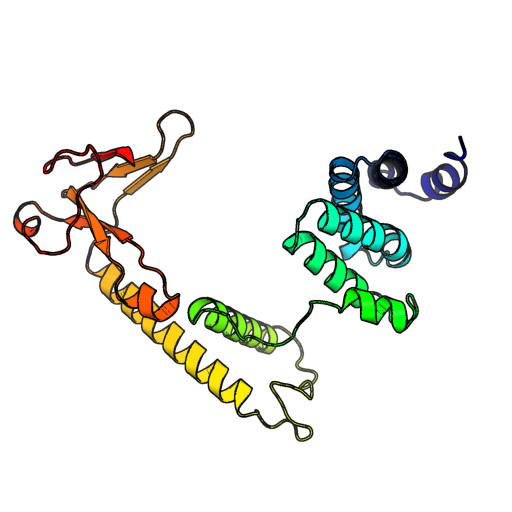3 15.341 1.00 95.19 180 SER A C 1
ATOM 1427 O O . SER A 1 180 ? -18.236 3.544 15.172 1.00 95.19 180 SER A O 1
ATOM 1429 N N . CYS A 1 181 ? -16.174 3.529 16.066 1.00 96.62 181 CYS A N 1
ATOM 1430 C CA . CYS A 1 181 ? -16.265 4.887 16.595 1.00 96.62 181 CYS A CA 1
ATOM 1431 C C . CYS A 1 181 ? -16.192 5.923 15.474 1.00 96.62 181 CYS A C 1
ATOM 1433 O O . CYS A 1 181 ? -15.541 5.698 14.450 1.00 96.62 181 CYS A O 1
ATOM 1435 N N . ASN A 1 182 ? -16.785 7.084 15.723 1.00 96.81 182 ASN A N 1
ATOM 1436 C CA . ASN A 1 182 ? -16.480 8.288 14.971 1.00 96.81 182 ASN A CA 1
ATOM 1437 C C . ASN A 1 182 ? -15.097 8.807 15.385 1.00 96.81 182 ASN A C 1
ATOM 1439 O O . ASN A 1 182 ? -14.651 8.583 16.514 1.00 96.81 182 ASN A O 1
ATOM 1443 N N . SER A 1 183 ? -14.412 9.498 14.477 1.00 94.81 183 SER A N 1
ATOM 1444 C CA . SER A 1 183 ? -13.095 10.076 14.743 1.00 94.81 183 SER A CA 1
ATOM 1445 C C . SER A 1 183 ? -12.911 11.396 14.014 1.00 94.81 183 SER A C 1
ATOM 1447 O O . SER A 1 183 ? -13.290 11.510 12.847 1.00 94.81 183 SER A O 1
ATOM 1449 N N . LYS A 1 184 ? -12.251 12.355 14.659 1.00 95.31 184 LYS A N 1
ATOM 1450 C CA . LYS A 1 184 ? -11.759 13.583 14.031 1.00 95.31 184 LYS A CA 1
ATOM 1451 C C . LYS A 1 184 ? -10.302 13.805 14.414 1.00 95.31 184 LYS A C 1
ATOM 1453 O O . LYS A 1 184 ? -9.843 13.322 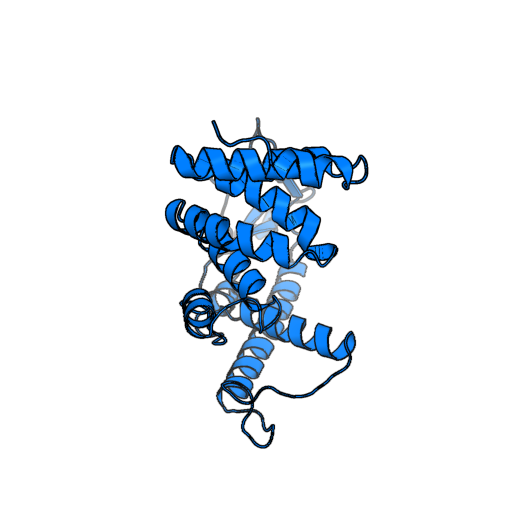15.447 1.00 95.31 184 LYS A O 1
ATOM 1458 N N . TRP A 1 185 ? -9.585 14.545 13.580 1.00 95.50 185 TRP A N 1
ATOM 1459 C CA . TRP A 1 185 ? -8.223 14.968 13.871 1.00 95.50 185 TRP A CA 1
ATOM 1460 C C . TRP A 1 185 ? -8.034 16.419 13.446 1.00 95.50 185 TRP A C 1
ATOM 1462 O O . TRP A 1 185 ? -8.468 16.807 12.359 1.00 95.50 185 TRP A O 1
ATOM 1472 N N . SER A 1 186 ? -7.376 17.211 14.286 1.00 92.50 186 SER A N 1
ATOM 1473 C CA . SER A 1 186 ? -6.918 18.553 13.938 1.00 92.50 186 SER A CA 1
ATOM 1474 C C . SER A 1 186 ? -5.490 18.768 14.435 1.00 92.50 186 SER A C 1
ATOM 1476 O O . SER A 1 186 ? -5.045 18.144 15.397 1.00 92.50 186 SER A O 1
ATOM 1478 N N . GLN A 1 187 ? -4.755 19.675 13.792 1.00 92.06 187 GLN A N 1
ATOM 1479 C CA . GLN A 1 187 ? -3.373 19.966 14.183 1.00 92.06 187 GLN A CA 1
ATOM 1480 C C . GLN A 1 187 ? -3.273 20.592 15.585 1.00 92.06 187 GLN A C 1
ATOM 1482 O O . GLN A 1 187 ? -2.258 20.424 16.254 1.00 92.06 187 GLN A O 1
ATOM 1487 N N . GLN A 1 188 ? -4.305 21.326 16.011 1.00 89.56 188 GLN A N 1
ATOM 1488 C CA . GLN A 1 188 ? -4.332 22.061 17.280 1.00 89.56 188 GLN A CA 1
ATOM 1489 C C . GLN A 1 188 ? -4.816 21.192 18.446 1.00 89.56 188 GLN A C 1
ATOM 1491 O O . GLN A 1 188 ? -4.256 21.273 19.534 1.00 89.56 188 GLN A O 1
ATOM 1496 N N . GLU A 1 189 ? -5.845 20.370 18.220 1.00 83.94 189 GLU A N 1
ATOM 1497 C CA . GLU A 1 189 ? -6.529 19.602 19.273 1.00 83.94 189 GLU A CA 1
ATOM 1498 C C . GLU A 1 189 ? -6.129 18.118 19.289 1.00 83.94 189 GLU A C 1
ATOM 1500 O O . GLU A 1 189 ? -6.452 17.403 20.232 1.00 83.94 189 GLU A O 1
ATOM 1505 N N . GLY A 1 190 ? -5.408 17.645 18.268 1.00 91.25 190 GLY A N 1
ATOM 1506 C CA . GLY A 1 190 ? -5.030 16.242 18.134 1.00 91.25 190 GLY A CA 1
ATOM 1507 C C . GLY A 1 190 ? -6.182 15.365 17.639 1.00 91.25 190 GLY A C 1
ATOM 1508 O O . GLY A 1 190 ? -7.059 15.821 16.901 1.00 91.25 190 GLY A O 1
ATOM 1509 N N . GLY A 1 191 ? -6.136 14.076 17.986 1.00 93.25 191 GLY A N 1
ATOM 1510 C CA . GLY A 1 191 ? -7.173 13.108 17.634 1.00 93.25 191 GLY A CA 1
ATOM 1511 C C . GLY A 1 191 ? -8.257 13.023 18.704 1.00 93.25 191 GLY A C 1
ATOM 1512 O O . GLY A 1 191 ? -7.959 12.983 19.891 1.00 93.25 191 GLY A O 1
ATOM 1513 N N . GLU A 1 192 ? -9.517 12.930 18.294 1.00 94.81 192 GLU A N 1
ATOM 1514 C CA . GLU A 1 192 ? -10.642 12.641 19.187 1.00 94.81 192 GLU A CA 1
ATOM 1515 C C . GLU A 1 192 ? -11.503 11.533 18.579 1.00 94.81 192 GLU A C 1
ATOM 1517 O O . GLU A 1 192 ? -11.749 11.517 17.369 1.00 94.81 192 GLU A O 1
ATOM 1522 N N . VAL A 1 193 ? -11.966 10.610 19.419 1.00 96.69 193 VAL A N 1
ATOM 1523 C CA . VAL A 1 193 ? -12.894 9.536 19.050 1.00 96.69 193 VAL A CA 1
ATOM 1524 C C . VAL A 1 193 ? -14.118 9.548 19.950 1.00 96.69 193 VAL A C 1
ATOM 1526 O O . VAL A 1 193 ? -13.999 9.728 21.158 1.00 96.69 193 VAL A O 1
ATOM 1529 N N . TRP A 1 194 ? -15.294 9.303 19.381 1.00 96.69 194 TRP A N 1
ATOM 1530 C CA . TRP A 1 194 ? -16.542 9.265 20.142 1.00 96.69 194 TRP A CA 1
ATOM 1531 C C . TRP A 1 194 ? -17.532 8.252 19.575 1.00 96.69 194 TRP A C 1
ATOM 1533 O O . TRP A 1 194 ? -17.385 7.755 18.455 1.00 96.69 194 TRP A O 1
ATOM 1543 N N . CYS A 1 195 ? -18.555 7.955 20.369 1.00 96.56 195 CYS A N 1
ATOM 1544 C CA . CYS A 1 195 ? -19.671 7.100 19.990 1.00 96.56 195 CYS A CA 1
ATOM 1545 C C . CYS A 1 195 ? -20.981 7.871 20.147 1.00 96.56 195 CYS A C 1
ATOM 1547 O O . CYS A 1 195 ? -21.246 8.415 21.217 1.00 96.56 195 CYS A O 1
ATOM 1549 N N . ASP A 1 196 ? -21.819 7.890 19.107 1.00 93.50 196 ASP A N 1
ATOM 1550 C CA . ASP A 1 196 ? -23.147 8.520 19.193 1.00 93.50 196 ASP A CA 1
ATOM 1551 C C . ASP A 1 196 ? -24.053 7.756 20.173 1.00 93.50 196 ASP A C 1
ATOM 1553 O O . ASP A 1 196 ? -24.824 8.343 20.933 1.00 93.50 196 ASP A O 1
ATOM 1557 N N . ALA A 1 197 ? -23.901 6.429 20.199 1.00 92.12 197 ALA A N 1
ATOM 1558 C CA . ALA A 1 197 ? -24.510 5.536 21.172 1.00 92.12 197 ALA A CA 1
ATOM 1559 C C . ALA A 1 197 ? -23.441 4.623 21.792 1.00 92.12 197 ALA A C 1
ATOM 1561 O O . ALA A 1 197 ? -22.762 3.879 21.083 1.00 92.12 197 ALA A O 1
ATOM 1562 N N . GLY A 1 198 ? -23.319 4.665 23.121 1.00 94.56 198 GLY A N 1
ATOM 1563 C CA . GLY A 1 198 ? -22.365 3.856 23.884 1.00 94.56 198 GLY A CA 1
ATOM 1564 C C . GLY A 1 198 ? -21.049 4.573 24.193 1.00 94.56 198 GLY A C 1
ATOM 1565 O O . GLY A 1 198 ? -20.991 5.802 24.235 1.00 94.56 198 GLY A O 1
ATOM 1566 N N . TYR A 1 199 ? -20.005 3.782 24.435 1.00 96.56 199 TYR A N 1
ATOM 1567 C CA . TYR A 1 199 ? -18.698 4.240 24.899 1.00 96.56 199 TYR A CA 1
ATOM 1568 C C . TYR A 1 199 ? -17.580 3.656 24.021 1.00 96.56 199 TYR A C 1
ATOM 1570 O O . TYR A 1 199 ? -17.604 2.456 23.718 1.00 96.56 199 TYR A O 1
ATOM 1578 N N . PRO A 1 200 ? -16.587 4.469 23.620 1.00 96.81 200 PRO A N 1
ATOM 1579 C CA . PRO A 1 200 ? -15.477 4.015 22.794 1.00 96.81 200 PRO A CA 1
ATOM 1580 C C . PRO A 1 200 ? -14.554 3.064 23.566 1.00 96.81 200 PRO A C 1
ATOM 1582 O O . PRO A 1 200 ? -14.136 3.342 24.697 1.00 96.81 200 PRO A O 1
ATOM 1585 N N . ARG A 1 201 ? -14.202 1.937 22.940 1.00 96.44 201 ARG A N 1
ATOM 1586 C CA . ARG A 1 201 ? -13.213 0.970 23.435 1.00 96.44 201 ARG A CA 1
ATOM 1587 C C . ARG A 1 201 ? -12.240 0.557 22.346 1.00 96.44 201 ARG A C 1
ATOM 1589 O O . ARG A 1 201 ? -12.614 0.355 21.192 1.00 96.44 201 ARG A O 1
ATOM 1596 N N . LEU A 1 202 ? -10.985 0.396 22.743 1.00 95.00 202 LEU A N 1
ATOM 1597 C CA . LEU A 1 202 ? -9.947 -0.201 21.921 1.00 95.00 202 LEU A CA 1
ATOM 1598 C C . LEU A 1 202 ? -10.094 -1.721 21.966 1.00 95.00 202 LEU A C 1
ATOM 1600 O O . LEU A 1 202 ? -9.993 -2.334 23.027 1.00 95.00 202 LEU A O 1
ATOM 1604 N N . VAL A 1 203 ? -10.303 -2.322 20.799 1.00 94.19 203 VAL A N 1
ATOM 1605 C CA . VAL A 1 203 ? -10.403 -3.772 20.619 1.00 94.19 203 VAL A CA 1
ATOM 1606 C C . VAL A 1 203 ? -9.291 -4.262 19.710 1.00 94.19 203 VAL A C 1
ATOM 1608 O O . VAL A 1 203 ? -8.938 -3.612 18.723 1.00 94.19 203 VAL A O 1
ATOM 1611 N N . GLN A 1 204 ? -8.711 -5.411 20.043 1.00 91.44 204 GLN A N 1
ATOM 1612 C CA . GLN A 1 204 ? -7.669 -6.014 19.216 1.00 91.44 204 GLN A CA 1
ATOM 1613 C C . GLN A 1 204 ? -8.237 -6.481 17.872 1.00 91.44 204 GLN A C 1
ATOM 1615 O O . GLN A 1 204 ? -9.424 -6.782 17.754 1.00 91.44 204 GLN A O 1
ATOM 1620 N N . ARG A 1 205 ? -7.365 -6.588 16.864 1.00 89.81 205 ARG A N 1
ATOM 1621 C CA . ARG A 1 205 ? -7.653 -7.252 15.586 1.00 89.81 205 ARG A CA 1
ATOM 1622 C C . ARG A 1 205 ? -6.919 -8.593 15.511 1.00 89.81 205 ARG A C 1
ATOM 1624 O O . ARG A 1 205 ? -5.795 -8.646 15.005 1.00 89.81 205 ARG A O 1
ATOM 1631 N N . PRO A 1 206 ? -7.509 -9.698 16.004 1.00 82.62 206 PRO A N 1
ATOM 1632 C CA . PRO A 1 206 ? -6.792 -10.965 16.133 1.00 82.62 206 PRO A CA 1
ATOM 1633 C C . PRO A 1 206 ? -6.275 -11.510 14.799 1.00 82.62 206 PRO A C 1
ATOM 1635 O O . PRO A 1 206 ? -5.176 -12.060 14.745 1.00 82.62 206 PRO A O 1
ATOM 1638 N N . LEU A 1 207 ? -7.039 -11.347 13.711 1.00 85.25 207 LEU A N 1
ATOM 1639 C CA . LEU A 1 207 ? -6.642 -11.882 12.407 1.00 85.25 207 LEU A CA 1
ATOM 1640 C C . LEU A 1 207 ? -5.579 -11.024 11.716 1.00 85.25 207 LEU A C 1
ATOM 1642 O O . LEU A 1 207 ? -4.878 -11.547 10.852 1.00 85.25 207 LEU A O 1
ATOM 1646 N N . GLU A 1 208 ? -5.395 -9.757 12.109 1.00 82.19 208 GLU A N 1
ATOM 1647 C CA . GLU A 1 208 ? -4.325 -8.922 11.550 1.00 82.19 208 GLU A CA 1
ATOM 1648 C C . GLU A 1 208 ? -2.943 -9.486 11.887 1.00 82.19 208 GLU A C 1
ATOM 1650 O O . GLU A 1 208 ? -2.098 -9.577 11.003 1.00 82.19 208 GLU A O 1
ATOM 1655 N N . MET A 1 209 ? -2.753 -10.022 13.095 1.00 83.06 209 MET A N 1
ATOM 1656 C CA . MET A 1 209 ? -1.502 -10.688 13.468 1.00 83.06 209 MET A CA 1
ATOM 1657 C C . MET A 1 209 ? -1.140 -11.827 12.503 1.00 83.06 209 MET A C 1
ATOM 1659 O O . MET A 1 209 ? 0.014 -11.972 12.107 1.00 83.06 209 MET A O 1
ATOM 1663 N N . ALA A 1 210 ? -2.125 -12.623 12.082 1.00 80.88 210 ALA A N 1
ATOM 1664 C CA . ALA A 1 210 ? -1.910 -13.700 11.115 1.00 80.88 210 ALA A CA 1
ATOM 1665 C C . ALA A 1 210 ? -1.667 -13.187 9.681 1.00 80.88 210 ALA A C 1
ATOM 1667 O O . ALA A 1 210 ? -1.131 -13.918 8.847 1.00 80.88 210 ALA A O 1
ATOM 1668 N N . LEU A 1 211 ? -2.079 -11.953 9.385 1.00 83.56 211 LEU A N 1
ATOM 1669 C CA . LEU A 1 211 ? -1.988 -11.319 8.074 1.00 83.56 211 LEU A CA 1
ATOM 1670 C C . LEU A 1 211 ? -0.666 -10.573 7.865 1.00 83.56 211 LEU A C 1
ATOM 1672 O O . LEU A 1 211 ? -0.049 -10.707 6.806 1.00 83.56 211 LEU A O 1
ATOM 1676 N N . ASN A 1 212 ? -0.243 -9.790 8.857 1.00 82.94 212 ASN A N 1
ATOM 1677 C CA . ASN A 1 212 ? 0.890 -8.869 8.764 1.00 82.94 212 ASN A CA 1
ATOM 1678 C C . ASN A 1 212 ? 1.947 -9.062 9.867 1.00 82.94 212 ASN A C 1
ATOM 1680 O O . ASN A 1 212 ? 2.967 -8.379 9.841 1.00 82.94 212 ASN A O 1
ATOM 1684 N N . GLY A 1 213 ? 1.733 -9.982 10.815 1.00 81.25 213 GLY A N 1
ATOM 1685 C CA . GLY A 1 213 ? 2.647 -10.211 11.939 1.00 81.25 213 GLY A CA 1
ATOM 1686 C C . GLY A 1 213 ? 2.658 -9.084 12.975 1.00 81.25 213 GLY A C 1
ATOM 1687 O O . GLY A 1 213 ? 3.526 -9.067 13.845 1.00 81.25 213 GLY A O 1
ATOM 1688 N N . LYS A 1 214 ? 1.724 -8.131 12.890 1.00 83.19 214 LYS A N 1
ATOM 1689 C CA . LYS A 1 214 ? 1.621 -6.971 13.776 1.00 83.19 214 LYS A CA 1
ATOM 1690 C C . LYS A 1 214 ? 0.332 -7.054 14.586 1.00 83.19 214 LYS A C 1
ATOM 1692 O O . LYS A 1 214 ? -0.725 -7.437 14.088 1.00 83.19 214 LYS A O 1
ATOM 1697 N N . ARG A 1 215 ? 0.413 -6.664 15.861 1.00 83.69 215 ARG A N 1
ATOM 1698 C CA . ARG A 1 215 ? -0.782 -6.425 16.678 1.00 83.69 215 ARG A CA 1
ATOM 1699 C C . ARG A 1 215 ? -1.288 -5.027 16.379 1.00 83.69 215 ARG A C 1
ATOM 1701 O O . ARG A 1 215 ? -0.548 -4.063 16.551 1.00 83.69 215 ARG A O 1
ATOM 1708 N N . SER A 1 216 ? -2.548 -4.926 15.993 1.00 88.50 216 SER A N 1
ATOM 1709 C CA . SER A 1 216 ? -3.244 -3.653 15.881 1.00 88.50 216 SER A CA 1
ATOM 1710 C C . SER A 1 216 ? -4.529 -3.675 16.696 1.00 88.50 216 SER A C 1
ATOM 1712 O O . SER A 1 216 ? -5.034 -4.725 17.115 1.00 88.50 216 SER A O 1
ATOM 1714 N N . ARG A 1 217 ? -5.023 -2.470 16.957 1.00 91.94 217 ARG A N 1
ATOM 1715 C CA . ARG A 1 217 ? -6.259 -2.212 17.681 1.00 91.94 217 ARG A CA 1
ATOM 1716 C C . ARG A 1 217 ? -7.117 -1.280 16.841 1.00 91.94 217 ARG A C 1
ATOM 1718 O O . ARG A 1 217 ? -6.583 -0.467 16.089 1.00 91.94 217 ARG A O 1
ATOM 1725 N N . ARG A 1 218 ? -8.431 -1.381 16.994 1.00 93.31 218 ARG A N 1
ATOM 1726 C CA . ARG A 1 218 ? -9.395 -0.428 16.436 1.00 93.31 218 ARG A CA 1
ATOM 1727 C C . ARG A 1 218 ? -10.297 0.109 17.535 1.00 93.31 218 ARG A C 1
ATOM 1729 O O . ARG A 1 218 ? -10.450 -0.537 18.568 1.00 93.31 218 ARG A O 1
ATOM 1736 N N . CYS A 1 219 ? -10.933 1.242 17.273 1.00 95.44 219 CYS A N 1
ATOM 1737 C CA . CYS A 1 219 ? -12.024 1.718 18.110 1.00 95.44 219 CYS A CA 1
ATOM 1738 C C . CYS A 1 219 ? -13.338 1.021 17.732 1.00 95.44 219 CYS A C 1
ATOM 1740 O O . CYS A 1 219 ? -13.628 0.804 16.547 1.00 95.44 219 CYS A O 1
ATOM 1742 N N . ALA A 1 220 ? -14.125 0.681 18.745 1.00 96.38 220 ALA A N 1
ATOM 1743 C CA . ALA A 1 220 ? -15.467 0.138 18.631 1.00 96.38 220 ALA A CA 1
ATOM 1744 C C . ALA A 1 220 ? -16.372 0.708 19.736 1.00 96.38 220 ALA A C 1
ATOM 1746 O O . ALA A 1 220 ? -15.901 0.977 20.843 1.00 96.38 220 ALA A O 1
ATOM 1747 N N . CYS A 1 221 ? -17.656 0.888 19.432 1.00 96.38 221 CYS A N 1
ATOM 1748 C CA . CYS A 1 221 ? -18.648 1.404 20.373 1.00 96.38 221 CYS A CA 1
ATOM 1749 C C . CYS A 1 221 ? -19.379 0.263 21.079 1.00 96.38 221 CYS A C 1
ATOM 1751 O O . CYS A 1 221 ? -19.924 -0.619 20.418 1.00 96.38 221 CYS A O 1
ATOM 1753 N N . PHE A 1 222 ? -19.414 0.319 22.411 1.00 96.56 222 PHE A N 1
ATOM 1754 C CA . PHE A 1 222 ? -20.082 -0.668 23.264 1.00 96.56 222 PHE A CA 1
ATOM 1755 C C . PHE A 1 222 ? -21.110 -0.008 24.172 1.00 96.56 222 PHE A C 1
ATOM 1757 O O . PHE A 1 222 ? -20.932 1.135 24.601 1.00 96.56 222 PHE A O 1
ATOM 1764 N N . LYS A 1 223 ? -22.178 -0.732 24.500 1.00 95.69 223 LYS A N 1
ATOM 1765 C CA . LYS A 1 223 ? -23.142 -0.304 25.518 1.00 95.69 223 LYS A CA 1
ATOM 1766 C C . LYS A 1 223 ? -22.558 -0.468 26.917 1.00 95.69 223 LYS A C 1
ATOM 1768 O O . LYS A 1 223 ? -21.607 -1.216 27.116 1.00 95.69 223 LYS A O 1
ATOM 1773 N N . GLU A 1 224 ? -23.162 0.205 27.892 1.00 94.81 224 GLU A N 1
ATOM 1774 C CA . GLU A 1 224 ? -22.719 0.172 29.293 1.00 94.81 224 GLU A CA 1
ATOM 1775 C C . GLU A 1 224 ? -22.660 -1.257 29.858 1.00 94.81 224 GLU A C 1
ATOM 1777 O O . GLU A 1 224 ? -21.659 -1.658 30.448 1.00 94.81 224 GLU A O 1
ATOM 1782 N N . GLU A 1 225 ? -23.690 -2.061 29.579 1.00 94.94 225 GLU A N 1
ATOM 1783 C CA . GLU A 1 225 ? -23.784 -3.475 29.967 1.00 94.94 225 GLU A CA 1
ATOM 1784 C C . GLU A 1 225 ? -22.676 -4.371 29.379 1.00 94.94 225 GLU A C 1
ATOM 1786 O O . GLU A 1 225 ? -22.373 -5.432 29.923 1.00 94.94 225 GLU A O 1
ATOM 1791 N N . GLU A 1 226 ? -22.040 -3.947 28.285 1.00 93.88 226 GLU A N 1
ATOM 1792 C CA . GLU A 1 226 ? -21.003 -4.705 27.582 1.00 93.88 226 GLU A CA 1
ATOM 1793 C C . GLU A 1 226 ? -19.585 -4.330 28.039 1.00 93.88 226 GLU A C 1
ATOM 1795 O O . GLU A 1 226 ? -18.628 -5.036 27.721 1.00 93.88 226 GLU A O 1
ATOM 1800 N N . LEU A 1 227 ? -19.424 -3.253 28.816 1.00 92.25 227 LEU A N 1
ATOM 1801 C CA . LEU A 1 227 ? -18.109 -2.718 29.186 1.00 92.25 227 LEU A CA 1
ATOM 1802 C C . LEU A 1 227 ? -17.277 -3.649 30.077 1.00 92.25 227 LEU A C 1
ATOM 1804 O O . LEU A 1 227 ? -16.062 -3.480 30.158 1.00 92.25 227 LEU A O 1
ATOM 1808 N N . GLY A 1 228 ? -17.913 -4.624 30.732 1.00 89.00 228 GLY A N 1
ATOM 1809 C CA . GLY A 1 228 ? -17.243 -5.648 31.536 1.00 89.00 228 GLY A CA 1
ATOM 1810 C C . GLY A 1 228 ? -16.629 -6.796 30.726 1.00 89.00 228 GLY A C 1
ATOM 1811 O O . GLY A 1 228 ? -16.018 -7.689 31.313 1.00 89.00 228 GLY A O 1
ATOM 1812 N N . GLN A 1 229 ? -16.797 -6.819 29.398 1.00 90.88 229 GLN A N 1
ATOM 1813 C CA . GLN A 1 229 ? -16.250 -7.884 28.558 1.00 90.88 229 GLN A CA 1
ATOM 1814 C C . GLN A 1 229 ? -14.707 -7.858 28.534 1.00 90.88 229 GLN A C 1
ATOM 1816 O O . GLN A 1 229 ? -14.092 -6.789 28.474 1.00 90.88 229 GLN A O 1
ATOM 1821 N N . PRO A 1 230 ? -14.045 -9.030 28.544 1.00 91.94 230 PRO A N 1
ATOM 1822 C CA . PRO A 1 230 ? -12.592 -9.096 28.462 1.00 91.94 230 PRO A CA 1
ATOM 1823 C C . PRO A 1 230 ? -12.090 -8.610 27.095 1.00 91.94 230 PRO A C 1
ATOM 1825 O O . PRO A 1 230 ? -12.694 -8.877 26.059 1.00 91.94 230 PRO A O 1
ATOM 1828 N N . GLY A 1 231 ? -10.932 -7.947 27.084 1.00 89.44 231 GLY A N 1
ATOM 1829 C CA . GLY A 1 231 ? -10.287 -7.476 25.852 1.00 89.44 231 GLY A CA 1
ATOM 1830 C C . GLY A 1 231 ? -10.735 -6.093 25.368 1.00 89.44 231 GLY A C 1
ATOM 1831 O O . GLY A 1 231 ? -10.272 -5.659 24.312 1.00 89.44 231 GLY A O 1
ATOM 1832 N N . LEU A 1 232 ? -11.585 -5.400 26.135 1.00 94.44 232 LEU A N 1
ATOM 1833 C CA . LEU A 1 232 ? -11.907 -3.987 25.938 1.00 94.44 232 LEU A CA 1
ATOM 1834 C C . LEU A 1 232 ? -10.893 -3.115 26.686 1.00 94.44 232 LEU A C 1
ATOM 1836 O O . LEU A 1 232 ? -10.780 -3.187 27.908 1.00 94.44 232 LEU A O 1
ATOM 1840 N N . GLU A 1 233 ? -10.160 -2.277 25.959 1.00 94.56 233 GLU A N 1
ATOM 1841 C CA . GLU A 1 233 ? -9.203 -1.333 26.541 1.00 94.56 233 GLU A CA 1
ATOM 1842 C C . GLU A 1 233 ? -9.760 0.102 26.484 1.00 94.56 233 GLU A C 1
ATOM 1844 O O . GLU A 1 233 ? -10.388 0.509 25.503 1.00 94.56 233 GLU A O 1
ATOM 1849 N N . VAL A 1 234 ? -9.536 0.883 27.543 1.00 94.75 234 VAL A N 1
ATOM 1850 C CA . VAL A 1 234 ? -9.885 2.313 27.592 1.00 94.75 234 VAL A CA 1
ATOM 1851 C C . VAL A 1 234 ? -8.718 3.133 27.040 1.00 94.75 234 VAL A C 1
ATOM 1853 O O . VAL A 1 234 ? -7.553 2.772 27.222 1.00 94.75 234 VAL A O 1
ATOM 1856 N N . TYR A 1 235 ? -9.020 4.237 26.357 1.00 93.88 235 TYR A N 1
ATOM 1857 C CA . TYR A 1 235 ? -7.999 5.182 25.909 1.00 93.88 235 TYR A CA 1
ATOM 1858 C C . TYR A 1 235 ? -7.224 5.765 27.096 1.00 93.88 235 TYR A C 1
ATOM 1860 O O . TYR A 1 235 ? -7.766 5.968 28.185 1.00 93.88 235 TYR A O 1
ATOM 1868 N N . LYS A 1 236 ? -5.936 6.049 26.888 1.00 92.19 236 LYS A N 1
ATOM 1869 C CA . LYS A 1 236 ? -5.094 6.658 27.921 1.00 92.19 236 LYS A CA 1
ATOM 1870 C C . LYS A 1 236 ? -5.693 8.008 28.329 1.00 92.19 236 LYS A C 1
ATOM 1872 O O . LYS A 1 236 ? -6.011 8.814 27.467 1.00 92.19 236 LYS A O 1
ATOM 1877 N N . ASN A 1 237 ? -5.804 8.256 29.635 1.00 89.50 237 ASN A N 1
ATOM 1878 C CA . ASN A 1 237 ? -6.400 9.473 30.207 1.00 89.50 237 ASN A CA 1
ATOM 1879 C C . ASN A 1 237 ? -7.889 9.688 29.867 1.00 89.50 237 ASN A C 1
ATOM 1881 O O . ASN A 1 237 ? -8.372 10.811 29.975 1.00 89.50 237 ASN A O 1
ATOM 1885 N N . CYS A 1 238 ? -8.617 8.641 29.471 1.00 94.25 238 CYS A N 1
ATOM 1886 C CA . CYS A 1 238 ? -10.060 8.716 29.276 1.00 94.25 238 CYS A CA 1
ATOM 1887 C C . CYS A 1 238 ? -10.803 8.072 30.454 1.00 94.25 238 CYS A C 1
ATOM 1889 O O . CYS A 1 238 ? -10.386 7.027 30.956 1.00 94.25 238 CYS A O 1
ATOM 1891 N N . ASP A 1 239 ? -11.898 8.695 30.895 1.00 94.06 239 ASP A N 1
ATOM 1892 C CA . ASP A 1 239 ? -12.765 8.122 31.927 1.00 94.06 239 ASP A CA 1
ATOM 1893 C C . ASP A 1 239 ? -13.488 6.868 31.405 1.00 94.06 239 ASP A C 1
ATOM 1895 O O . ASP A 1 239 ? -13.815 6.766 30.218 1.00 94.06 239 ASP A O 1
ATOM 1899 N N . PHE A 1 240 ? -13.755 5.906 32.294 1.00 93.38 240 PHE A N 1
ATOM 1900 C CA . PHE A 1 240 ? -14.421 4.655 31.933 1.00 93.38 240 PHE A CA 1
ATOM 1901 C C . PHE A 1 240 ? -15.802 4.893 31.303 1.00 93.38 240 PHE A C 1
ATOM 1903 O O . PHE A 1 240 ? -16.145 4.229 30.327 1.00 93.38 240 PHE A O 1
ATOM 1910 N N . LEU A 1 241 ? -16.577 5.862 31.787 1.00 94.25 241 LEU A N 1
ATOM 1911 C CA . LEU A 1 241 ? -17.893 6.210 31.245 1.00 94.25 241 LEU A CA 1
ATOM 1912 C C . LEU A 1 241 ? -17.840 7.456 30.349 1.00 94.25 241 LEU A C 1
ATOM 1914 O O . LEU A 1 241 ? -18.855 8.123 30.137 1.00 94.25 241 LEU A O 1
ATOM 1918 N N . SER A 1 242 ? -16.679 7.782 29.776 1.00 93.62 242 SER A N 1
ATOM 1919 C CA . SER A 1 242 ? -16.605 8.869 28.803 1.00 93.62 242 SER A CA 1
ATOM 1920 C C . SER A 1 242 ? -17.170 8.446 27.449 1.00 93.62 242 SER A C 1
ATOM 1922 O O . SER A 1 242 ? -16.805 7.401 26.910 1.00 93.62 242 SER A O 1
ATOM 1924 N N . LYS A 1 243 ? -18.031 9.284 26.861 1.00 93.75 243 LYS A N 1
ATOM 1925 C CA . LYS A 1 243 ? -18.566 9.089 25.499 1.00 93.75 243 LYS A CA 1
ATOM 1926 C C . LYS A 1 243 ? -17.620 9.587 24.401 1.00 93.75 243 LYS A C 1
ATOM 1928 O O . LYS A 1 243 ? -17.818 9.252 23.234 1.00 93.75 243 LYS A O 1
ATOM 1933 N N . SER A 1 244 ? -16.600 10.357 24.783 1.00 94.75 244 SER A N 1
ATOM 1934 C CA . SER A 1 244 ? -15.543 10.843 23.897 1.00 94.75 244 SER A CA 1
ATOM 1935 C C . SER A 1 244 ? -14.167 10.733 24.558 1.00 94.75 244 SER A C 1
ATOM 1937 O O . SER A 1 244 ? -14.035 10.955 25.762 1.00 94.75 244 SER A O 1
ATOM 1939 N N . CYS A 1 245 ? -13.143 10.386 23.784 1.00 94.56 245 CYS A N 1
ATOM 1940 C CA . CYS A 1 245 ? -11.767 10.248 24.247 1.00 94.56 245 CYS A CA 1
ATOM 1941 C C . CYS A 1 245 ? -10.790 10.949 23.300 1.00 94.56 245 CYS A C 1
ATOM 1943 O O . CYS A 1 245 ? -10.879 10.804 22.081 1.00 94.56 245 CYS A O 1
ATOM 1945 N N . VAL A 1 246 ? -9.805 11.636 23.880 1.00 92.25 246 VAL A N 1
ATOM 1946 C CA . VAL A 1 246 ? -8.647 12.174 23.152 1.00 92.25 246 VAL A CA 1
ATOM 1947 C C . VAL A 1 246 ? -7.641 11.043 22.891 1.00 92.25 246 VAL A C 1
ATOM 1949 O O . VAL A 1 246 ? -7.472 10.159 23.738 1.00 92.25 246 VAL A O 1
ATOM 1952 N N . VAL A 1 247 ? -7.007 11.055 21.715 1.00 88.88 247 VAL A N 1
ATOM 1953 C CA . VAL A 1 247 ? -6.089 10.018 21.204 1.00 88.88 247 VAL A CA 1
ATOM 1954 C C . VAL A 1 247 ? -4.673 10.548 21.044 1.00 88.88 247 VAL A C 1
ATOM 1956 O O . VAL A 1 247 ? -4.513 11.626 20.429 1.00 88.88 247 VAL A O 1
#

Foldseek 3Di:
DPLPDVLPVVVVVDDPVCNVLSVLCSQLVVCVVVVVLVSNLVSLVVNCVVCVVVLPLVVLLVRLVSNLVSCVVVVVPVSNLVSLVSNLVGDPPSDDPVVNVVSCVPPDPDPPPDFLQVLLVVVVVVVVCVVPDDDDADDDDDQAHPVRDGDPRVVVSVVSNVVLVVLVVVLVVVPVVFAAWDWDADPVQGIKTFDPAAAWWWAWRVSVCVGGVDIDTGITGDHPVCLPDPRTHDPVPDDSRDRMDHD

pLDDT: mean 85.31, std 13.27, range [34.34, 97.31]

Radius of gyration: 26.05 Å; chains: 1; bounding box: 55×55×61 Å

Organism: Dendrobium thyrsiflorum (NCBI:txid117978)

Sequence (247 aa):
MELMNGAAENYHQSWWKRHGVVLDGEIGALCVKHGNYDLTAKSYTKVCALYAGEGWQDLLVEVLPNLAVCQKILNDQAGYLSSCVQLLSLDNGLFSIKERQLFSDGLTDSLQGLSGVEMSSVVDWRKFYFERYTFVGKLVGWYYDKDGNPTKHLKGIEAKAKRAARLQEKQKIEEAKIPSCNSKWSQQEGGEVWCDAGYPRLVQRPLEMALNGKRSRRCACFKEEELGQPGLEVYKNCDFLSKSCVV

InterPro domains:
  IPR045126 Trafficking protein particle complex subunit TRAPPC10/Trs130 [PTHR13251] (1-122)